Protein 8DZV (pdb70)

B-factor: mean 13.81, std 8.53, range [1.68, 45.45]

Secondary structure (DSSP, 8-state):
--B--SEEEE-TTSEEEEEEB-PPP-TTS----EEEEES-TTS--EEEEBTTTB--TTS-TTEEEEEETTEEEEEEES--GGG-EEEEEEE--SSS-S-EE---EEEEE----EEEEE--EEE-TT--EEEEEEEESS-GGGS-EEEEEE-TT--EEEEEEE-TTS---EE-GGGTTTEEEEEETTTTEEEEEE-S--GGG-EEEEEEEE--TTS---TT-EEEE---EEEEE--/---HHHHHHHH-

Foldseek 3Di:
DKDKDAEDEEAAQAKDKTKIAQAAQDPVRAWFKWKWWAADQQFWTATQAFRFFDGPPPHDPQWGKHDDGRMIMIMRGRDDQVRFTWMKMWAAHHDQGQIDIDFTYGYHHPPLWAKAKDWADEAEAQAKIKMKIAIDDDQLLQWKKFKWWAAVPGDIHGAWIAFSPQDDIGGGPVQPPFWDWGADSVRRMIMIMGGRDDQRVWTWMKMFIFDDRRRGHGNRGTRDIHGTDTHGYHD/DQDPVNVVVVVD

Structure (mmCIF, N/CA/C/O backbone):
data_8DZV
#
_entry.id   8DZV
#
_cell.length_a   45.800
_cell.length_b   74.210
_cell.length_c   75.430
_cell.angle_alpha   90.000
_cell.angle_beta   90.000
_cell.angle_gamma   90.000
#
_symmetry.space_group_name_H-M   'P 2 21 21'
#
loop_
_entity.id
_entity.type
_entity.pdbx_description
1 polymer 'scfv 2B12'
2 polymer 'cTnI peptide'
3 non-polymer 'POTASSIUM ION'
4 non-polymer 'PHOSPHATE ION'
5 water water
#
loop_
_atom_site.group_PDB
_atom_site.id
_atom_site.type_symbol
_atom_site.label_atom_id
_atom_site.label_alt_id
_atom_site.label_comp_id
_atom_site.label_asym_id
_atom_site.label_entity_id
_atom_site.label_seq_id
_atom_site.pdbx_PDB_ins_code
_atom_site.Cartn_x
_atom_site.Cartn_y
_atom_site.Cartn_z
_atom_site.occupancy
_atom_site.B_iso_or_equiv
_atom_site.auth_seq_id
_atom_site.auth_comp_id
_atom_site.auth_asym_id
_atom_site.auth_atom_id
_atom_site.pdbx_PDB_model_num
ATOM 1 N N . ALA A 1 1 ? 319.467 79.025 93.432 1.00 32.70 1 ALA A N 1
ATOM 2 C CA . ALA A 1 1 ? 320.037 79.877 92.396 1.00 24.89 1 ALA A CA 1
ATOM 3 C C . ALA A 1 1 ? 321.459 79.439 92.084 1.00 17.49 1 ALA A C 1
ATOM 4 O O . ALA A 1 1 ? 321.685 78.371 91.493 1.00 18.29 1 ALA A O 1
ATOM 6 N N . LEU A 1 2 ? 322.410 80.292 92.458 1.00 14.77 2 LEU A N 1
ATOM 7 C CA . LEU A 1 2 ? 323.824 79.956 92.421 1.00 9.31 2 LEU A CA 1
ATOM 8 C C . LEU A 1 2 ? 324.236 79.359 93.754 1.00 10.96 2 LEU A C 1
ATOM 9 O O . LEU A 1 2 ? 323.713 79.711 94.821 1.00 12.06 2 LEU A O 1
ATOM 14 N N . THR A 1 3 ? 325.216 78.475 93.682 1.00 8.81 3 THR A N 1
ATOM 15 C CA . THR A 1 3 ? 325.708 77.733 94.833 1.00 8.69 3 THR A CA 1
ATOM 16 C C . THR A 1 3 ? 327.182 78.054 95.027 1.00 9.50 3 THR A C 1
ATOM 17 O O . THR A 1 3 ? 328.001 77.795 94.140 1.00 10.45 3 THR A O 1
ATOM 21 N N . GLN A 1 4 ? 327.519 78.637 96.167 1.00 8.26 4 GLN A N 1
ATOM 22 C CA . GLN A 1 4 ? 328.907 78.842 96.550 1.00 8.15 4 GLN A CA 1
ATOM 23 C C . GLN A 1 4 ? 328.986 78.601 98.048 1.00 8.70 4 GLN A C 1
ATOM 24 O O . GLN A 1 4 ? 327.974 78.694 98.749 1.00 9.70 4 GLN A O 1
ATOM 30 N N . PRO A 1 5 ? 330.158 78.234 98.561 1.00 9.42 5 PRO A N 1
ATOM 31 C CA . PRO A 1 5 ? 330.251 77.884 99.983 1.00 9.79 5 PRO A CA 1
ATOM 32 C C . PRO A 1 5 ? 330.100 79.113 100.861 1.00 9.87 5 PRO A C 1
ATOM 33 O O . PRO A 1 5 ? 330.394 80.238 100.457 1.00 10.11 5 PRO A O 1
ATOM 37 N N A SER A 1 6 ? 329.638 78.881 102.089 0.11 10.49 6 SER A N 1
ATOM 38 N N B SER A 1 6 ? 329.617 78.901 102.084 0.89 10.36 6 SER A N 1
ATOM 39 C CA A SER A 1 6 ? 329.416 79.995 103.003 0.11 12.15 6 SER A CA 1
ATOM 40 C CA B SER A 1 6 ? 329.428 80.056 102.954 0.89 12.06 6 SER A CA 1
ATOM 41 C C A SER A 1 6 ? 330.724 80.611 103.482 0.11 9.99 6 SER A C 1
ATOM 42 C C B SER A 1 6 ? 330.751 80.639 103.438 0.89 9.78 6 SER A C 1
ATOM 43 O O A SER A 1 6 ? 330.772 81.814 103.764 0.11 10.03 6 SER A O 1
ATOM 44 O O B SER A 1 6 ? 330.835 81.845 103.706 0.89 10.07 6 SER A O 1
ATOM 49 N N . SER A 1 7 ? 331.793 79.820 103.573 1.00 9.82 7 SER A N 1
ATOM 50 C CA . SER A 1 7 ? 333.035 80.324 104.142 1.00 12.28 7 SER A CA 1
ATOM 51 C C . SER A 1 7 ? 334.240 79.564 103.610 1.00 10.90 7 SER A C 1
ATOM 52 O O . SER A 1 7 ? 334.147 78.403 103.193 1.00 13.46 7 SER A O 1
ATOM 55 N N . VAL A 1 8 ? 335.389 80.236 103.677 1.00 11.15 8 VAL A N 1
ATOM 56 C CA . VAL A 1 8 ? 336.686 79.643 103.388 1.00 12.51 8 VAL A CA 1
ATOM 57 C C . VAL A 1 8 ? 337.703 80.332 104.279 1.00 11.38 8 VAL A C 1
ATOM 58 O O . VAL A 1 8 ? 337.570 81.517 104.601 1.00 11.78 8 VAL A O 1
ATOM 62 N N A SER A 1 9 ? 338.730 79.585 104.674 0.25 12.96 9 SER A N 1
ATOM 63 N N B SER A 1 9 ? 338.700 79.578 104.719 0.75 12.85 9 SER A N 1
ATOM 64 C CA A SER A 1 9 ? 339.751 80.077 105.586 0.25 14.04 9 SER A CA 1
ATOM 65 C CA B SER A 1 9 ? 339.751 80.141 105.546 0.75 13.93 9 SER A CA 1
ATOM 66 C C A SER A 1 9 ? 341.127 79.720 105.044 0.25 13.82 9 SER A C 1
ATOM 67 C C B SER A 1 9 ? 341.101 79.786 104.947 0.75 13.69 9 SER A C 1
ATOM 68 O O A SER A 1 9 ? 341.307 78.656 104.445 0.25 16.60 9 SER A O 1
ATOM 69 O O B SER A 1 9 ? 341.237 78.804 104.210 0.75 15.86 9 SER A O 1
ATOM 74 N N . ALA A 1 10 ? 342.096 80.611 105.255 1.00 13.67 10 ALA A N 1
ATOM 75 C CA . ALA A 1 10 ? 343.449 80.372 104.774 1.00 14.02 10 ALA A CA 1
ATOM 76 C C . ALA A 1 10 ? 344.442 81.136 105.634 1.00 14.12 10 ALA A C 1
ATOM 77 O O . ALA A 1 10 ? 344.098 82.125 106.281 1.00 16.01 10 ALA A O 1
ATOM 79 N N . ASN A 1 11 ? 345.691 80.649 105.639 1.00 15.61 11 ASN A N 1
ATOM 80 C CA . ASN A 1 11 ? 346.808 81.376 106.224 1.00 14.28 11 ASN A CA 1
ATOM 81 C C . ASN A 1 11 ? 347.410 82.310 105.182 1.00 14.96 11 ASN A C 1
ATOM 82 O O . ASN A 1 11 ? 347.364 82.018 103.987 1.00 13.58 11 ASN A O 1
ATOM 87 N N . PRO A 1 12 ? 347.985 83.435 105.611 1.00 14.38 12 PRO A N 1
ATOM 88 C CA . PRO A 1 12 ? 348.616 84.354 104.654 1.00 13.63 12 PRO A CA 1
ATOM 89 C C . PRO A 1 12 ? 349.611 83.633 103.759 1.00 13.41 12 PRO A C 1
ATOM 90 O O . PRO A 1 12 ? 350.366 82.766 104.204 1.00 15.97 12 PRO A O 1
ATOM 94 N N . GLY A 1 13 ? 349.576 83.976 102.474 1.00 13.56 13 GLY A N 1
ATOM 95 C CA . GLY A 1 13 ? 350.475 83.413 101.500 1.00 15.21 13 GLY A CA 1
ATOM 96 C C . GLY A 1 13 ? 349.970 82.168 100.804 1.00 14.69 13 GLY A C 1
ATOM 97 O O . GLY A 1 13 ? 350.529 81.789 99.768 1.00 16.48 13 GLY A O 1
ATOM 98 N N . GLU A 1 14 ? 348.925 81.534 101.330 1.00 13.83 14 GLU A N 1
ATOM 99 C CA . GLU A 1 14 ? 348.351 80.360 100.687 1.00 15.43 14 GLU A CA 1
ATOM 100 C C . GLU A 1 14 ? 347.529 80.758 99.464 1.00 13.60 14 GLU A C 1
ATOM 101 O O . GLU A 1 14 ? 347.215 81.931 99.237 1.00 14.18 14 GLU A O 1
ATOM 107 N N . THR A 1 15 ? 347.166 79.749 98.679 1.00 14.82 15 THR A N 1
ATOM 108 C CA . TH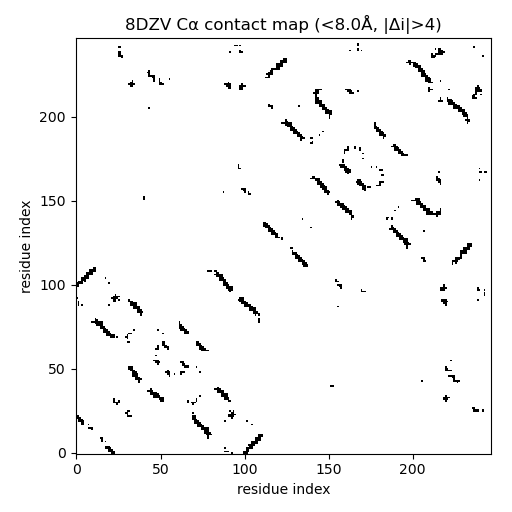R A 1 15 ? 346.279 79.923 97.542 1.00 13.99 15 THR A CA 1
ATOM 109 C C . THR A 1 15 ? 344.869 79.535 97.966 1.00 14.81 15 THR A C 1
ATOM 110 O O . THR A 1 15 ? 344.649 78.432 98.482 1.00 19.19 15 THR A O 1
ATOM 114 N N . VAL A 1 16 ? 343.934 80.456 97.775 1.00 13.14 16 VAL A N 1
ATOM 115 C CA . VAL A 1 16 ? 342.527 80.291 98.135 1.00 12.40 16 VAL A CA 1
ATOM 116 C C . VAL A 1 16 ? 341.743 80.033 96.864 1.00 11.16 16 VAL A C 1
ATOM 117 O O . VAL A 1 16 ? 341.964 80.704 95.852 1.00 11.63 16 VAL A O 1
ATOM 121 N N . LYS A 1 17 ? 340.788 79.107 96.923 1.00 10.94 17 LYS A N 1
ATOM 122 C CA . LYS A 1 17 ? 339.881 78.860 95.810 1.00 11.68 17 LYS A CA 1
ATOM 123 C C . LYS A 1 17 ? 338.449 78.895 96.310 1.00 11.47 17 LYS A C 1
ATOM 124 O O . LYS A 1 17 ? 338.126 78.315 97.353 1.00 12.78 17 LYS A O 1
ATOM 130 N N . ILE A 1 18 ? 337.599 79.586 95.557 1.00 9.74 18 ILE A N 1
ATOM 131 C CA . ILE A 1 18 ? 336.170 79.663 95.829 1.00 9.95 18 ILE A CA 1
ATOM 132 C C . ILE A 1 18 ? 335.463 79.283 94.540 1.00 8.55 18 ILE A C 1
ATOM 133 O O . ILE A 1 18 ? 335.699 79.902 93.498 1.00 10.17 18 ILE A O 1
ATOM 138 N N A THR A 1 19 ? 334.626 78.266 94.600 0.40 10.10 19 THR A N 1
ATOM 139 N N B THR A 1 19 ? 334.578 78.286 94.600 0.60 10.11 19 THR A N 1
ATOM 140 C CA A THR A 1 19 ? 333.881 77.862 93.423 0.40 9.55 19 THR A CA 1
ATOM 141 C CA B THR A 1 19 ? 333.896 77.782 93.406 0.60 9.46 19 THR A CA 1
ATOM 142 C C A THR A 1 19 ? 332.459 78.402 93.491 0.40 9.32 19 THR A C 1
ATOM 143 C C B THR A 1 19 ? 332.392 78.028 93.466 0.60 10.09 19 THR A C 1
ATOM 144 O O A THR A 1 19 ? 331.951 78.788 94.545 0.40 10.58 19 THR A O 1
ATOM 145 O O B THR A 1 19 ? 331.750 77.809 94.503 0.60 11.71 19 THR A O 1
ATOM 152 N N . CYS A 1 20 ? 331.835 78.453 92.329 1.00 9.12 20 CYS A N 1
ATOM 153 C CA . CYS A 1 20 ? 330.425 78.772 92.190 1.00 10.10 20 CYS A CA 1
ATOM 154 C C . CYS A 1 20 ? 329.845 77.945 91.051 1.00 10.47 20 CYS A C 1
ATOM 155 O O . CYS A 1 20 ? 330.510 77.724 90.031 1.00 12.95 20 CYS A O 1
ATOM 158 N N . SER A 1 21 ? 328.615 77.485 91.226 1.00 9.02 21 SER A N 1
ATOM 159 C CA . SER A 1 21 ? 327.910 76.738 90.191 1.00 8.92 21 SER A CA 1
ATOM 160 C C . SER A 1 21 ? 326.467 77.213 90.126 1.00 9.65 21 SER A C 1
ATOM 161 O O . SER A 1 21 ? 326.019 78.034 90.935 1.00 9.66 21 SER A O 1
ATOM 164 N N . GLY A 1 22 ? 325.730 76.677 89.159 1.00 8.39 22 GLY A N 1
ATOM 165 C CA . GLY A 1 22 ? 324.306 76.887 89.075 1.00 8.91 22 GLY A CA 1
ATOM 166 C C . GLY A 1 22 ? 323.863 77.879 88.041 1.00 8.69 22 GLY A C 1
ATOM 167 O O . GLY A 1 22 ? 322.651 78.059 87.870 1.00 9.86 22 GLY A O 1
ATOM 168 N N . GLY A 1 23 ? 324.795 78.509 87.330 1.00 8.13 23 GLY A N 1
ATOM 169 C CA . GLY A 1 23 ? 324.421 79.484 86.326 1.00 9.12 23 GLY A CA 1
ATOM 170 C C . GLY A 1 23 ? 323.741 78.852 85.124 1.00 8.04 23 GLY A C 1
ATOM 171 O O . GLY A 1 23 ? 323.960 77.691 84.773 1.00 9.71 23 GLY A O 1
ATOM 172 N N . GLY A 1 24 ? 322.875 79.638 84.502 1.00 8.88 24 GLY A N 1
ATOM 173 C CA . GLY A 1 24 ? 322.217 79.196 83.298 1.00 10.51 24 GLY A CA 1
ATOM 174 C C . GLY A 1 24 ? 323.136 79.220 82.093 1.00 8.04 24 GLY A C 1
ATOM 175 O O . GLY A 1 24 ? 324.102 79.973 82.021 1.00 7.97 24 GLY A O 1
ATOM 176 N N A ARG A 1 25 ? 322.817 78.363 81.128 0.40 8.64 25 ARG A N 1
ATOM 177 N N B ARG A 1 25 ? 322.823 78.370 81.126 0.60 8.63 25 ARG A N 1
ATOM 178 C CA A ARG A 1 25 ? 323.559 78.314 79.876 0.40 8.23 25 ARG A CA 1
ATOM 179 C CA B ARG A 1 25 ? 323.600 78.319 79.899 0.60 8.21 25 ARG A CA 1
ATOM 180 C C A ARG A 1 25 ? 323.280 79.583 79.075 0.40 7.76 25 ARG A C 1
ATOM 181 C C B ARG A 1 25 ? 323.290 79.547 79.048 0.60 7.77 25 ARG A C 1
ATOM 182 O O A ARG A 1 25 ? 322.125 79.992 78.928 0.40 9.90 25 ARG A O 1
ATOM 183 O O B ARG A 1 25 ? 322.123 79.877 78.817 0.60 9.92 25 ARG A O 1
ATOM 198 N N . TYR A 1 26 ? 324.339 80.215 78.571 1.00 6.66 26 TYR A N 1
ATOM 199 C CA . TYR A 1 26 ? 324.194 81.431 77.778 1.00 6.84 26 TYR A CA 1
ATOM 200 C C . TYR A 1 26 ? 323.889 81.080 76.314 1.00 6.91 26 TYR A C 1
ATOM 201 O O . TYR A 1 26 ? 323.898 79.911 75.909 1.00 7.84 26 TYR A O 1
ATOM 210 N N . TYR A 1 27 ? 323.633 82.113 75.510 1.00 7.94 27 TYR A N 1
ATOM 211 C CA . TYR A 1 27 ? 323.220 81.909 74.123 1.00 7.58 27 TYR A CA 1
ATOM 212 C C . TYR A 1 27 ? 324.288 81.184 73.308 1.00 8.09 27 TYR A C 1
ATOM 213 O O . TYR A 1 27 ? 323.958 80.418 72.395 1.00 9.44 27 TYR A O 1
ATOM 222 N N . ASP A 1 28 ? 325.561 81.417 73.617 1.00 7.86 28 ASP A N 1
ATOM 223 C CA . ASP A 1 28 ? 326.670 80.746 72.956 1.00 7.95 28 ASP A CA 1
ATOM 224 C C . ASP A 1 28 ? 326.952 79.360 73.524 1.00 8.60 28 ASP A C 1
ATOM 225 O O . ASP A 1 28 ? 327.973 78.761 73.162 1.00 10.01 28 ASP A O 1
ATOM 230 N N . GLY A 1 29 ? 326.078 78.845 74.389 1.00 8.13 29 GLY A N 1
ATOM 231 C CA . GLY A 1 29 ? 326.245 77.518 74.943 1.00 9.05 29 GLY A CA 1
ATOM 232 C C . GLY A 1 29 ? 327.204 77.416 76.106 1.00 10.11 29 GLY A C 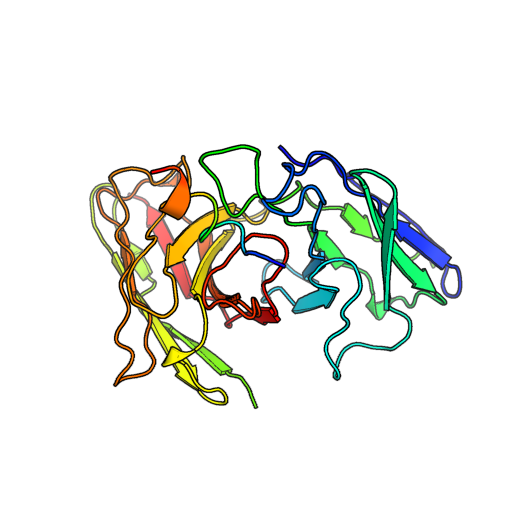1
ATOM 233 O O . GLY A 1 29 ? 327.411 76.306 76.625 1.00 11.58 29 GLY A O 1
ATOM 234 N N . SER A 1 30 ? 327.811 78.508 76.518 1.00 8.33 30 SER A N 1
ATOM 235 C CA . SER A 1 30 ? 328.758 78.479 77.616 1.00 8.37 30 SER A CA 1
ATOM 236 C C . SER A 1 30 ? 328.135 79.045 78.890 1.00 7.17 30 SER A C 1
ATOM 237 O O . SER A 1 30 ? 326.936 79.324 78.961 1.00 8.84 30 SER A O 1
ATOM 240 N N . TYR A 1 31 ? 328.964 79.211 79.911 1.00 6.81 31 TYR A N 1
ATOM 241 C CA . TYR A 1 31 ? 328.556 79.685 81.225 1.00 6.08 31 TYR A CA 1
ATOM 242 C C . TYR A 1 31 ? 329.497 80.808 81.597 1.00 6.30 31 TYR A C 1
ATOM 243 O O . TYR A 1 31 ? 330.682 80.758 81.250 1.00 7.65 31 TYR A O 1
ATOM 252 N N . TYR A 1 32 ? 328.969 81.827 82.280 1.00 5.86 32 TYR A N 1
ATOM 253 C CA . TYR A 1 32 ? 329.740 83.025 82.589 1.00 5.93 32 TYR A CA 1
ATOM 254 C C . TYR A 1 32 ? 329.436 83.488 83.996 1.00 5.40 32 TYR A C 1
ATOM 255 O O . TYR A 1 32 ? 328.271 83.586 84.386 1.00 5.79 32 TYR A O 1
ATOM 264 N N . TYR A 1 33 ? 330.492 83.853 84.715 1.00 5.32 33 TYR A N 1
ATOM 265 C CA . TYR A 1 33 ? 330.386 84.258 86.110 1.00 5.55 33 TYR A CA 1
ATOM 266 C C . TYR A 1 33 ? 331.230 85.495 86.375 1.00 5.50 33 TYR A C 1
ATOM 267 O O . TYR A 1 33 ? 332.281 85.710 85.751 1.00 6.75 33 TYR A O 1
ATOM 276 N N . GLY A 1 34 ? 330.756 86.299 87.324 1.00 5.19 34 GLY A N 1
ATOM 277 C CA . GLY A 1 34 ? 331.511 87.408 87.874 1.00 5.81 34 GLY A CA 1
ATOM 278 C C . GLY A 1 34 ? 331.704 87.238 89.367 1.00 4.96 34 GLY A C 1
ATOM 279 O O . GLY A 1 34 ? 330.963 86.486 90.014 1.00 5.75 34 GLY A O 1
ATOM 280 N N . TRP A 1 35 ? 332.709 87.923 89.904 1.00 5.31 35 TRP A N 1
ATOM 281 C CA . TRP A 1 35 ? 333.095 87.820 91.308 1.00 5.22 35 TRP A CA 1
ATOM 282 C C . TRP A 1 35 ? 333.208 89.211 91.905 1.00 5.25 35 TRP A C 1
ATOM 283 O O . TRP A 1 35 ? 333.994 90.043 91.423 1.00 6.06 35 TRP A O 1
ATOM 294 N N . TYR A 1 36 ? 332.455 89.442 92.975 1.00 5.25 36 TYR A N 1
ATOM 295 C CA . TYR A 1 36 ? 332.261 90.777 93.530 1.00 6.16 36 TYR A CA 1
ATOM 296 C C . TYR A 1 36 ? 332.635 90.755 95.007 1.00 5.63 36 TYR A C 1
ATOM 297 O O . TYR A 1 36 ? 332.021 90.025 95.800 1.00 6.27 36 TYR A O 1
ATOM 306 N N . GLN A 1 37 ? 333.645 91.542 95.370 1.00 5.53 37 GLN A N 1
ATOM 307 C CA . GLN A 1 37 ? 334.231 91.553 96.706 1.00 5.67 37 GLN A CA 1
ATOM 308 C C . GLN A 1 37 ? 333.606 92.661 97.537 1.00 5.78 37 GLN A C 1
ATOM 309 O O . GLN A 1 37 ? 333.559 93.814 97.095 1.00 7.03 37 GLN A O 1
ATOM 315 N N . GLN A 1 38 ? 333.164 92.339 98.746 1.00 6.27 38 GLN A N 1
ATOM 316 C CA . GLN A 1 38 ? 332.644 93.362 99.642 1.00 7.59 38 GLN A CA 1
ATOM 317 C C . GLN A 1 38 ? 333.326 93.216 100.985 1.00 7.53 38 GLN A C 1
ATOM 318 O O . GLN A 1 38 ? 333.171 92.193 101.661 1.00 8.36 38 GLN A O 1
ATOM 324 N N . LYS A 1 39 ? 334.076 94.236 101.371 1.00 9.14 39 LYS A N 1
ATOM 325 C CA . LYS A 1 39 ? 334.875 94.139 102.580 1.00 10.50 39 LYS A CA 1
ATOM 326 C C . LYS A 1 39 ? 334.101 94.468 103.839 1.00 14.35 39 LYS A C 1
ATOM 327 O O . LYS A 1 39 ? 334.503 94.034 104.928 1.00 19.00 39 LYS A O 1
ATOM 333 N N . SER A 1 40 ? 333.019 95.222 103.726 1.00 16.28 40 SER A N 1
ATOM 334 C CA . SER A 1 40 ? 332.223 95.581 104.888 1.00 15.92 40 SER A CA 1
ATOM 335 C C . SER A 1 40 ? 330.834 95.955 104.407 1.00 21.79 40 SER A C 1
ATOM 336 O O . SER A 1 40 ? 330.677 96.397 103.261 1.00 18.81 40 SER A O 1
ATOM 339 N N . PRO A 1 41 ? 329.809 95.794 105.247 1.00 22.15 41 PRO A N 1
ATOM 340 C CA . PRO A 1 41 ? 328.455 96.178 104.817 1.00 22.91 41 PRO A CA 1
ATOM 341 C C . PRO A 1 41 ? 328.342 97.655 104.516 1.00 21.16 41 PRO A C 1
ATOM 342 O O . PRO A 1 41 ? 327.476 98.068 103.739 1.00 28.91 41 PRO A O 1
ATOM 346 N N . GLY A 1 42 ? 329.199 98.470 105.116 1.00 20.80 42 GLY A N 1
ATOM 347 C CA . GLY A 1 42 ? 329.250 99.893 104.841 1.00 29.15 42 GLY A CA 1
ATOM 348 C C . GLY A 1 42 ? 330.039 100.339 103.624 1.00 30.63 42 GLY A C 1
ATOM 349 O O . GLY A 1 42 ? 330.480 101.500 103.559 1.00 36.82 42 GLY A O 1
ATOM 350 N N . SER A 1 43 ? 330.201 99.451 102.640 1.00 29.29 43 SER A N 1
ATOM 351 C CA . SER A 1 43 ? 331.035 99.806 101.499 1.00 25.28 43 SER A CA 1
ATOM 352 C C . SER A 1 43 ? 330.582 99.067 100.250 1.00 16.05 43 SER A C 1
ATOM 353 O O . SER A 1 43 ? 330.112 97.925 100.312 1.00 19.36 43 SER A O 1
ATOM 356 N N . ALA A 1 44 ? 330.780 99.725 99.111 1.00 14.44 44 ALA A N 1
ATOM 357 C CA . ALA A 1 44 ? 330.354 99.208 97.819 1.00 14.96 44 ALA A CA 1
ATOM 358 C C . ALA A 1 44 ? 331.147 97.962 97.433 1.00 10.34 44 ALA A C 1
ATOM 359 O O . ALA A 1 44 ? 332.335 97.843 97.746 1.00 10.54 44 ALA A O 1
ATOM 361 N N . PRO A 1 45 ? 330.518 97.026 96.731 1.00 10.41 45 PRO A N 1
ATOM 362 C CA . PRO A 1 45 ? 331.273 95.911 96.161 1.00 7.63 45 PRO A CA 1
ATOM 363 C C . PRO A 1 45 ? 332.290 96.422 95.154 1.00 8.03 45 PRO A C 1
ATOM 364 O O . PRO A 1 45 ? 332.178 97.532 94.620 1.00 8.94 45 PRO A O 1
ATOM 368 N N . VAL A 1 46 ? 333.288 95.585 94.904 1.00 7.73 46 VAL A N 1
ATOM 369 C CA . VAL A 1 46 ? 334.336 95.812 93.911 1.00 8.30 46 VAL A CA 1
ATOM 370 C C . VAL A 1 46 ? 334.398 94.571 93.033 1.00 6.90 46 VAL A C 1
ATOM 371 O O . VAL A 1 46 ? 334.516 93.454 93.550 1.00 7.86 46 VAL A O 1
ATOM 375 N N . THR A 1 47 ? 334.342 94.746 91.714 1.00 6.51 47 THR A N 1
ATOM 376 C CA . THR A 1 47 ? 334.513 93.591 90.834 1.00 5.72 47 THR A CA 1
ATOM 377 C C . THR A 1 47 ? 335.977 93.180 90.809 1.00 5.89 47 THR A C 1
ATOM 378 O O . THR A 1 47 ? 336.851 93.990 90.469 1.00 7.71 47 THR A O 1
ATOM 382 N N . VAL A 1 48 ? 336.254 91.928 91.157 1.00 6.31 48 VAL A N 1
ATOM 383 C CA . VAL A 1 48 ? 337.620 91.422 91.041 1.00 6.38 48 VAL A CA 1
ATOM 384 C C . VAL A 1 48 ?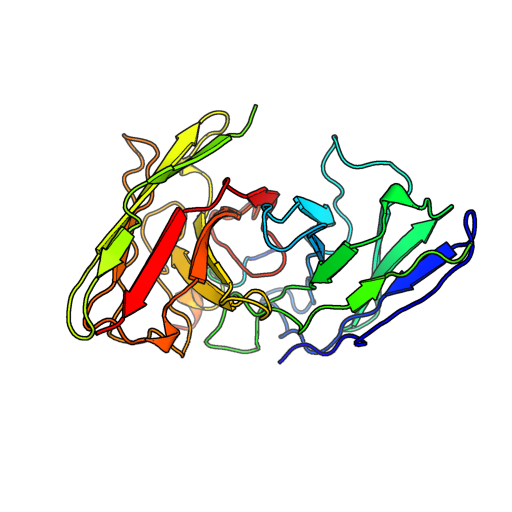 337.835 90.635 89.753 1.00 6.65 48 VAL A C 1
ATOM 385 O O . VAL A 1 48 ? 338.938 90.649 89.202 1.00 8.10 48 VAL A O 1
ATOM 389 N N . ILE A 1 49 ? 336.795 89.945 89.277 1.00 6.19 49 ILE A N 1
ATOM 390 C CA . ILE A 1 49 ? 336.826 89.183 88.024 1.00 6.77 49 ILE A CA 1
ATOM 391 C C . ILE A 1 49 ? 335.447 89.295 87.391 1.00 6.62 49 ILE A C 1
ATOM 392 O O . ILE A 1 49 ? 334.436 89.228 88.094 1.00 6.65 49 ILE A O 1
ATOM 397 N N . TYR A 1 50 ? 335.389 89.420 86.065 1.00 6.47 50 TYR A N 1
ATOM 398 C CA . TYR A 1 50 ? 334.115 89.357 85.359 1.00 6.70 50 TYR A CA 1
ATOM 399 C C . TYR A 1 50 ? 334.284 88.532 84.091 1.00 5.90 50 TYR A C 1
ATOM 400 O O . TYR A 1 50 ? 335.396 88.323 83.601 1.00 6.68 50 TYR A O 1
ATOM 409 N N . GLU A 1 51 ? 333.157 88.036 83.575 1.00 6.27 51 GLU A N 1
ATOM 410 C CA . GLU A 1 51 ? 333.157 87.189 82.377 1.00 6.06 51 GLU A CA 1
ATOM 411 C C . GLU A 1 51 ? 334.187 86.062 82.512 1.00 7.27 51 GLU A C 1
ATOM 412 O O . GLU A 1 51 ? 335.029 85.833 81.640 1.00 7.45 51 GLU A O 1
ATOM 418 N N . ASN A 1 52 ? 334.126 85.381 83.666 1.00 6.56 52 ASN A N 1
ATOM 419 C CA . ASN A 1 52 ? 334.951 84.223 84.023 1.00 6.77 52 ASN A CA 1
ATOM 420 C C . ASN A 1 52 ? 336.401 84.549 84.362 1.00 7.46 52 ASN A C 1
ATOM 421 O O . ASN A 1 52 ? 336.939 84.036 85.354 1.00 7.88 52 ASN A O 1
ATOM 426 N N . THR A 1 53 ? 337.080 85.320 83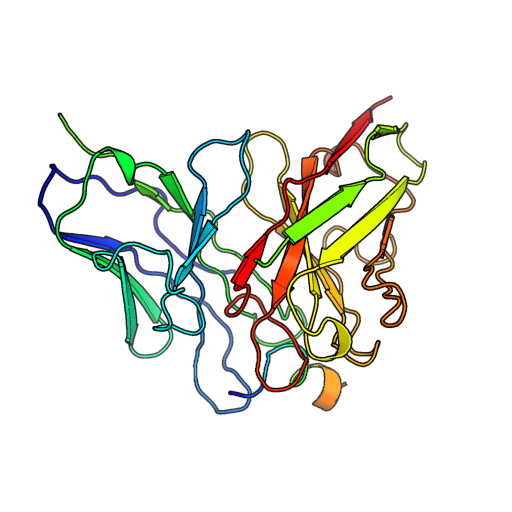.508 1.00 7.58 53 THR A N 1
ATOM 427 C CA . THR A 1 53 ? 338.532 85.437 83.583 1.00 8.57 53 THR A CA 1
ATOM 428 C C . THR A 1 53 ? 339.055 86.863 83.524 1.00 9.32 53 THR A C 1
ATOM 429 O O . THR A 1 53 ? 340.262 87.056 83.689 1.00 10.53 53 THR A O 1
ATOM 433 N N . LYS A 1 54 ? 338.215 87.853 83.249 1.00 8.30 54 LYS A N 1
ATOM 434 C CA . LYS A 1 54 ? 338.710 89.200 82.996 1.00 9.15 54 LYS A CA 1
ATOM 435 C C . LYS A 1 54 ? 338.933 89.923 84.311 1.00 8.23 54 LYS A C 1
ATOM 436 O O . LYS A 1 54 ? 338.039 89.979 85.158 1.00 8.79 54 LYS A O 1
ATOM 442 N N . ARG A 1 55 ? 340.124 90.483 84.477 1.00 10.84 55 ARG A N 1
ATOM 443 C CA . ARG A 1 55 ? 340.481 91.171 85.704 1.00 10.70 55 ARG A CA 1
ATOM 444 C C . ARG A 1 55 ? 340.604 92.655 85.420 1.00 10.63 55 ARG A C 1
ATOM 445 O O . ARG A 1 55 ? 341.433 93.045 84.583 1.00 13.69 55 ARG A O 1
ATOM 453 N N . PRO A 1 56 ? 339.811 93.507 86.071 1.00 10.86 56 PRO A N 1
ATOM 454 C CA . PRO A 1 56 ? 339.981 94.956 85.890 1.00 12.82 56 PRO A CA 1
ATOM 455 C C . PRO A 1 56 ? 341.411 95.381 86.204 1.00 13.87 56 PRO A C 1
ATOM 456 O O . PRO A 1 56 ? 342.076 94.805 87.066 1.00 13.56 56 PRO A O 1
ATOM 460 N N . SER A 1 57 ? 341.888 96.400 85.476 1.00 17.79 57 SER A N 1
ATOM 461 C CA . SER A 1 57 ? 343.310 96.741 85.511 1.00 21.05 57 SER A CA 1
ATOM 462 C C . SER A 1 57 ? 343.785 97.135 86.908 1.00 20.03 57 SER A C 1
ATOM 463 O O . SER A 1 57 ? 344.947 96.894 87.257 1.00 23.80 57 SER A O 1
ATOM 466 N N . ASN A 1 58 ? 342.910 97.730 87.718 1.00 17.00 58 ASN A N 1
ATOM 467 C CA . ASN A 1 58 ? 343.270 98.192 89.053 1.00 19.88 58 ASN A CA 1
ATOM 468 C C . ASN A 1 58 ? 343.248 97.089 90.105 1.00 16.18 58 ASN A C 1
ATOM 469 O O . ASN A 1 58 ? 343.610 97.351 91.256 1.00 19.44 58 ASN A O 1
ATOM 474 N N . ILE A 1 59 ? 342.827 95.879 89.756 1.00 12.44 59 ILE A N 1
ATOM 475 C CA . ILE A 1 59 ? 342.686 94.794 90.720 1.00 11.63 59 ILE A CA 1
ATOM 476 C C . ILE A 1 59 ? 344.024 94.071 90.832 1.00 12.19 59 ILE A C 1
ATOM 477 O O . ILE A 1 59 ? 344.691 93.857 89.808 1.00 13.45 59 ILE A O 1
ATOM 482 N N . PRO A 1 60 ? 344.457 93.694 92.039 1.00 11.14 60 PRO A N 1
ATOM 483 C CA . PRO A 1 60 ? 345.757 93.030 92.195 1.00 13.99 60 PRO A CA 1
ATOM 484 C C . PRO A 1 60 ? 345.879 91.759 91.371 1.00 12.26 60 PRO A C 1
ATOM 485 O O . PRO A 1 60 ? 344.914 91.006 91.187 1.00 13.39 60 PRO A O 1
ATOM 489 N N A SER A 1 61 ? 347.097 91.517 90.877 0.14 14.91 61 SER A N 1
ATOM 490 N N B SER A 1 61 ? 347.108 91.522 90.899 0.45 14.90 61 SER A N 1
ATOM 491 N N C SER A 1 61 ? 347.099 91.514 90.883 0.41 14.91 61 SER A N 1
ATOM 492 C CA A SER A 1 61 ? 347.350 90.376 90.004 0.14 16.57 61 SER A CA 1
ATOM 493 C CA B SER A 1 61 ? 347.408 90.394 90.026 0.45 16.62 61 SER A CA 1
ATOM 494 C CA C SER A 1 61 ? 347.345 90.377 90.002 0.41 16.62 61 SER A CA 1
ATOM 495 C C A SER A 1 61 ? 347.089 89.041 90.688 0.14 16.83 61 SER A C 1
ATOM 496 C C B SER A 1 61 ? 347.143 89.049 90.689 0.45 16.89 61 SER A C 1
ATOM 497 C C C SER A 1 61 ? 347.105 89.037 90.687 0.41 16.91 61 SER A C 1
ATOM 498 O O A SER A 1 61 ? 346.881 88.036 89.998 0.14 17.66 61 SER A O 1
ATOM 499 O O B SER A 1 61 ? 346.975 88.046 89.986 0.45 17.75 61 SER A O 1
ATOM 500 O O C SER A 1 61 ? 346.927 88.026 89.999 0.41 17.74 61 SER A O 1
ATOM 507 N N . ARG A 1 62 ? 347.090 89.002 92.023 1.00 14.09 62 ARG A N 1
ATOM 508 C CA . ARG A 1 62 ? 346.878 87.742 92.728 1.00 13.68 62 ARG A CA 1
ATOM 509 C C . ARG A 1 62 ? 345.467 87.182 92.557 1.00 12.96 62 ARG A C 1
ATOM 510 O O . ARG A 1 62 ? 345.243 86.015 92.892 1.00 12.23 62 ARG A O 1
ATOM 518 N N . PHE A 1 63 ? 344.515 87.968 92.042 1.00 11.08 63 PHE A N 1
ATOM 519 C CA . PHE A 1 63 ? 343.175 87.477 91.742 1.00 10.75 63 PHE A CA 1
ATOM 520 C C . PHE A 1 63 ? 343.134 86.947 90.316 1.00 9.64 63 PHE A C 1
ATOM 521 O O . PHE A 1 63 ? 343.579 87.626 89.388 1.00 12.55 63 PHE A O 1
ATOM 529 N N . SER A 1 64 ? 342.580 85.749 90.140 1.00 9.87 64 SER A N 1
ATOM 530 C CA . SER A 1 64 ? 342.358 85.205 88.806 1.00 10.68 64 SER A CA 1
ATOM 531 C C . SER A 1 64 ? 341.096 84.353 88.814 1.00 10.02 64 SER A C 1
ATOM 532 O O . SER A 1 64 ? 340.633 83.897 89.860 1.00 11.18 64 SER A O 1
ATOM 535 N N . GLY A 1 65 ? 340.515 84.173 87.634 1.00 10.04 65 GLY A N 1
ATOM 536 C CA . GLY A 1 65 ? 339.302 83.394 87.500 1.00 9.93 65 GLY A CA 1
ATOM 537 C C . GLY A 1 65 ? 339.449 82.337 86.427 1.00 10.78 65 GLY A C 1
ATOM 538 O O . GLY A 1 65 ? 340.194 82.503 85.463 1.00 12.31 65 GLY A O 1
ATOM 539 N N . SER A 1 66 ? 338.709 81.241 86.606 1.00 10.13 66 SER A N 1
ATOM 540 C CA . SER A 1 66 ? 338.670 80.164 85.630 1.00 12.32 66 SER A CA 1
ATOM 541 C C . SER A 1 66 ? 337.265 79.582 85.605 1.00 10.69 66 SER A C 1
ATOM 542 O O . SER A 1 66 ? 336.462 79.812 86.510 1.00 10.88 66 SER A O 1
ATOM 545 N N . LYS A 1 67 ? 336.977 78.823 84.543 1.00 11.78 67 LYS A N 1
ATOM 546 C CA . LYS A 1 67 ? 335.706 78.122 84.371 1.00 11.55 67 LYS A CA 1
ATOM 547 C C . LYS A 1 67 ? 335.970 76.674 83.980 1.00 13.49 67 LYS A C 1
ATOM 548 O O . LYS A 1 67 ? 336.906 76.394 83.227 1.00 16.04 67 LYS A O 1
ATOM 554 N N . SER A 1 68 ? 335.156 75.756 84.509 1.00 12.76 68 SER A N 1
ATOM 555 C CA . SER A 1 68 ? 335.219 74.338 84.166 1.00 17.22 68 SER A CA 1
ATOM 556 C C . SER A 1 68 ? 333.789 73.828 84.071 1.00 11.79 68 SER A C 1
ATOM 557 O O . SER A 1 68 ? 333.063 73.829 85.071 1.00 13.06 68 SER A O 1
ATOM 560 N N . GLY A 1 69 ? 333.378 73.417 82.881 1.00 13.48 69 GLY A N 1
ATOM 561 C CA . GLY A 1 69 ? 331.991 73.015 82.706 1.00 12.69 69 GLY A CA 1
ATOM 562 C C . GLY A 1 69 ? 331.071 74.190 82.983 1.00 11.71 69 GLY A C 1
ATOM 563 O O . GLY A 1 69 ? 331.184 75.265 82.373 1.00 14.24 69 GLY A O 1
ATOM 564 N N . SER A 1 70 ? 330.139 74.012 83.919 1.00 11.32 70 SER A N 1
ATOM 565 C CA . SER A 1 70 ? 329.228 75.065 84.339 1.00 10.32 70 SER A CA 1
ATOM 566 C C . SER A 1 70 ? 329.640 75.704 85.654 1.00 11.37 70 SER A C 1
ATOM 567 O O . SER A 1 70 ? 328.840 76.431 86.261 1.00 12.93 70 SER A O 1
ATOM 570 N N . THR A 1 71 ? 330.859 75.466 86.111 1.00 10.41 71 THR A N 1
ATOM 571 C CA . THR A 1 71 ? 331.324 76.025 87.371 1.00 9.74 71 THR A CA 1
ATOM 572 C C . THR A 1 71 ? 332.403 77.057 87.092 1.00 11.58 71 THR A C 1
ATOM 573 O O . THR A 1 71 ? 333.026 77.062 86.025 1.00 12.27 71 THR A O 1
ATOM 577 N N . ALA A 1 72 ? 332.597 77.950 88.057 1.00 8.56 72 ALA A N 1
ATOM 578 C CA . ALA A 1 72 ? 333.635 78.961 87.991 1.00 9.56 72 ALA A CA 1
ATOM 579 C C . ALA A 1 72 ? 334.387 78.982 89.308 1.00 9.34 72 ALA A C 1
ATOM 580 O O . ALA A 1 72 ? 333.806 78.761 90.377 1.00 10.81 72 ALA A O 1
ATOM 582 N N . THR A 1 73 ? 335.680 79.284 89.232 1.00 9.16 73 THR A N 1
ATOM 583 C CA . THR A 1 73 ? 336.510 79.352 90.423 1.00 9.24 73 THR A CA 1
ATOM 584 C C . THR A 1 73 ? 337.265 80.671 90.462 1.00 10.17 73 THR A C 1
ATOM 585 O O . THR A 1 73 ? 337.922 81.052 89.486 1.00 9.24 73 THR A O 1
ATOM 589 N N . LEU A 1 74 ? 337.165 81.361 91.592 1.00 8.44 74 LEU A N 1
ATOM 590 C CA . LEU A 1 74 ? 338.026 82.494 91.894 1.00 8.31 74 LEU A CA 1
ATOM 591 C C . LEU A 1 74 ? 339.220 81.976 92.677 1.00 9.27 74 LEU A C 1
ATOM 592 O O . LEU A 1 74 ? 339.052 81.283 93.684 1.00 9.78 74 LEU A O 1
ATOM 597 N N . THR A 1 75 ? 340.421 82.298 92.213 1.00 8.93 75 THR A N 1
ATOM 598 C CA . THR A 1 75 ? 341.648 81.896 92.889 1.00 10.55 75 THR A CA 1
ATOM 599 C C . THR A 1 75 ? 342.374 83.144 93.366 1.00 10.82 75 THR A C 1
ATOM 600 O O . THR A 1 75 ? 342.560 84.090 92.595 1.00 11.65 75 THR A O 1
ATOM 604 N N . ILE A 1 76 ? 342.765 83.158 94.637 1.00 10.19 76 ILE A N 1
ATOM 605 C CA . ILE A 1 76 ? 343.639 84.192 95.174 1.00 10.87 76 ILE A CA 1
ATOM 606 C C . ILE A 1 76 ? 344.960 83.518 95.496 1.00 11.61 76 ILE A C 1
ATOM 607 O O . ILE A 1 76 ? 345.045 82.718 96.436 1.00 12.68 76 ILE A O 1
ATOM 612 N N . THR A 1 77 ? 345.986 83.826 94.716 1.00 10.62 77 THR A N 1
ATOM 613 C CA . THR A 1 77 ? 347.310 83.225 94.870 1.00 13.00 77 THR A CA 1
ATOM 614 C C . THR A 1 77 ? 348.174 84.135 95.737 1.00 14.31 77 THR A C 1
ATOM 615 O O . THR A 1 77 ? 348.542 85.233 95.312 1.00 22.24 77 THR A O 1
ATOM 619 N N . GLY A 1 78 ? 348.539 83.663 96.926 1.00 13.55 78 GLY A N 1
ATOM 620 C CA . GLY A 1 78 ? 349.293 84.488 97.853 1.00 14.60 78 GLY A CA 1
ATOM 621 C C . GLY A 1 78 ? 348.369 85.406 98.626 1.00 13.34 78 GLY A C 1
ATOM 622 O O . GLY A 1 78 ? 348.532 86.630 98.619 1.00 13.70 78 GLY A O 1
ATOM 623 N N . VAL A 1 79 ? 347.387 84.816 99.308 1.00 11.81 79 VAL A N 1
ATOM 624 C CA . VAL A 1 79 ? 346.354 85.612 99.947 1.00 11.22 79 VAL A CA 1
ATOM 625 C C . VAL A 1 79 ? 346.945 86.499 101.041 1.00 9.78 79 VAL A C 1
ATOM 626 O O . VAL A 1 79 ? 347.937 86.153 101.695 1.00 11.96 79 VAL A O 1
ATOM 630 N N . ARG A 1 80 ? 346.335 87.669 101.219 1.00 9.76 80 ARG A N 1
ATOM 631 C CA . ARG A 1 80 ? 346.747 88.640 102.215 1.00 10.21 80 ARG A CA 1
ATOM 632 C C . ARG A 1 80 ? 345.580 88.928 103.146 1.00 10.16 80 ARG A C 1
ATOM 633 O O . ARG A 1 80 ? 344.415 88.767 102.778 1.00 10.62 80 ARG A O 1
ATOM 641 N N . ALA A 1 81 ? 345.898 89.386 104.359 1.00 11.39 81 ALA A N 1
ATOM 642 C CA . ALA A 1 81 ? 344.838 89.721 105.306 1.00 11.70 81 ALA A CA 1
ATOM 643 C C . ALA A 1 81 ? 343.871 90.748 104.735 1.00 11.13 81 ALA A C 1
ATOM 644 O O . ALA A 1 81 ? 342.670 90.695 105.028 1.00 11.64 81 ALA A O 1
ATOM 646 N N . GLU A 1 82 ? 344.361 91.668 103.907 1.00 10.39 82 GLU A N 1
ATOM 647 C CA . GLU A 1 82 ? 343.490 92.677 103.325 1.00 11.18 82 GLU A CA 1
ATOM 648 C C . GLU A 1 82 ? 342.458 92.081 102.379 1.00 10.25 82 GLU A C 1
ATOM 649 O O . GLU A 1 82 ? 341.513 92.788 102.006 1.00 10.86 82 GLU A O 1
ATOM 655 N N . ASP A 1 83 ? 342.613 90.817 101.977 1.00 8.78 83 ASP A N 1
ATOM 656 C CA . ASP A 1 83 ? 341.649 90.173 101.097 1.00 9.23 83 ASP A CA 1
ATOM 657 C C . ASP A 1 83 ? 340.438 89.630 101.843 1.00 8.60 83 ASP A C 1
ATO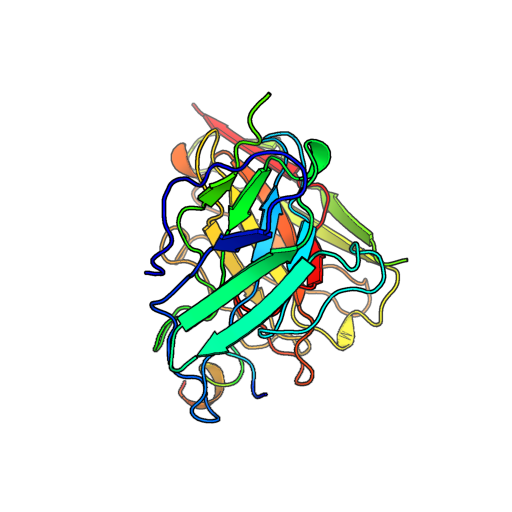M 658 O O . ASP A 1 83 ? 339.498 89.148 101.202 1.00 9.13 83 ASP A O 1
ATOM 663 N N . GLU A 1 84 ? 340.431 89.677 103.173 1.00 8.78 84 GLU A N 1
ATOM 664 C CA . GLU A 1 84 ? 339.246 89.254 103.908 1.00 9.67 84 GLU A CA 1
ATOM 665 C C . GLU A 1 84 ? 338.042 90.069 103.461 1.00 9.24 84 GLU A C 1
ATOM 666 O O . GLU A 1 84 ? 338.094 91.302 103.404 1.00 10.48 84 GLU A O 1
ATOM 672 N N . ALA A 1 85 ? 336.955 89.377 103.140 1.00 8.28 85 ALA A N 1
ATOM 673 C CA . ALA A 1 85 ? 335.790 89.997 102.521 1.00 7.25 85 ALA A CA 1
ATOM 674 C C . ALA A 1 85 ? 334.784 88.889 102.291 1.00 6.91 85 ALA A C 1
ATOM 675 O O . ALA A 1 85 ? 335.101 87.699 102.419 1.00 8.15 85 ALA A O 1
ATOM 677 N N . VAL A 1 86 ? 333.579 89.295 101.898 1.00 6.85 86 VAL A N 1
ATOM 678 C CA . VAL A 1 86 ? 332.612 88.383 101.306 1.00 6.72 86 VAL A CA 1
ATOM 679 C C . VAL A 1 86 ? 332.748 88.491 99.797 1.00 6.39 86 VAL A C 1
ATOM 680 O O . VAL A 1 86 ? 332.772 89.599 99.243 1.00 7.60 86 VAL A O 1
ATOM 684 N N . TYR A 1 87 ? 332.857 87.350 99.133 1.00 5.96 87 TYR A N 1
ATOM 685 C CA . TYR A 1 87 ? 332.951 87.284 97.681 1.00 5.66 87 TYR A CA 1
ATOM 686 C C . TYR A 1 87 ? 331.652 86.707 97.157 1.00 5.58 87 TYR A C 1
ATOM 687 O O . TYR A 1 87 ? 331.314 85.557 97.456 1.00 6.80 87 TYR A O 1
ATOM 696 N N . TYR A 1 88 ? 330.908 87.501 96.400 1.00 5.49 88 TYR A N 1
ATOM 697 C CA . TYR A 1 88 ? 329.664 87.049 95.789 1.00 5.82 88 TYR A CA 1
ATOM 698 C C . TYR A 1 88 ? 329.916 86.670 94.341 1.00 5.41 88 TYR A C 1
ATOM 699 O O . TYR A 1 88 ? 330.515 87.445 93.585 1.00 6.62 88 TYR A O 1
ATOM 708 N N . CYS A 1 89 ? 329.435 85.518 93.930 1.00 5.09 89 CYS A N 1
ATOM 709 C CA A CYS A 1 89 ? 329.420 85.202 92.509 0.83 5.68 89 CYS A CA 1
ATOM 710 C CA B CYS A 1 89 ? 329.441 85.258 92.509 0.17 5.79 89 CYS A CA 1
ATOM 711 C C . CYS A 1 89 ? 328.114 85.680 91.885 1.00 5.05 89 CYS A C 1
ATOM 712 O O . CYS A 1 89 ? 327.079 85.765 92.554 1.00 6.03 89 CYS A O 1
ATOM 717 N N . GLY A 1 90 ? 328.174 86.006 90.597 1.00 5.34 90 GLY A N 1
ATOM 718 C CA . GLY A 1 90 ? 326.995 86.402 89.847 1.00 5.00 90 GLY A CA 1
ATOM 719 C C . GLY A 1 90 ? 326.991 85.749 88.477 1.00 4.92 90 GLY A C 1
ATOM 720 O O . GLY A 1 90 ? 328.042 85.454 87.895 1.00 5.69 90 GLY A O 1
ATOM 721 N N . SER A 1 91 ? 325.784 85.534 87.964 1.00 4.79 91 SER A N 1
ATOM 722 C CA . SER A 1 91 ? 325.606 84.934 86.647 1.00 4.97 91 SER A CA 1
ATOM 723 C C . SER A 1 91 ? 324.186 85.256 86.198 1.00 5.03 91 SER A C 1
ATOM 724 O O . SER A 1 91 ? 323.573 86.207 86.693 1.00 5.36 91 SER A O 1
ATOM 727 N N . ALA A 1 92 ? 323.659 84.452 85.284 1.00 6.42 92 ALA A N 1
ATOM 728 C CA . ALA A 1 92 ? 322.274 84.534 84.857 1.00 6.51 92 ALA A CA 1
ATOM 729 C C . ALA A 1 92 ? 321.625 83.198 85.158 1.00 8.07 92 ALA A C 1
ATOM 730 O O . ALA A 1 92 ? 322.304 82.173 85.204 1.00 10.58 92 ALA A O 1
ATOM 732 N N . ASP A 1 93 ? 320.302 83.185 85.324 1.00 9.45 93 ASP A N 1
ATOM 733 C CA . ASP A 1 93 ? 319.594 81.911 85.312 1.00 11.67 93 ASP A CA 1
ATOM 734 C C . ASP A 1 93 ? 319.258 81.476 83.883 1.00 11.42 93 ASP A C 1
ATOM 735 O O . ASP A 1 93 ? 319.628 82.117 82.893 1.00 11.76 93 ASP A O 1
ATOM 740 N N . ASP A 1 94 ? 318.537 80.358 83.785 1.00 11.62 94 ASP A N 1
ATOM 741 C CA . ASP A 1 94 ? 318.202 79.747 82.506 1.00 17.51 94 ASP A CA 1
ATOM 742 C C . ASP A 1 94 ? 317.196 80.555 81.698 1.00 15.24 94 ASP A C 1
ATOM 743 O O . ASP A 1 94 ? 317.074 80.325 80.489 1.00 25.79 94 ASP A O 1
ATOM 745 N N . ASN A 1 95 ? 316.458 81.468 82.324 1.00 16.65 95 ASN A N 1
ATOM 746 C CA . ASN A 1 95 ? 315.364 82.136 81.627 1.00 20.16 95 ASN A CA 1
ATOM 747 C C . ASN A 1 95 ? 315.196 83.591 82.038 1.00 14.85 95 ASN A C 1
ATOM 748 O O . ASN A 1 95 ? 315.804 84.481 81.436 1.00 17.81 95 ASN A O 1
ATOM 753 N N . MET A 1 96 ? 314.371 83.845 83.053 1.00 12.95 96 MET A N 1
ATOM 754 C CA . MET A 1 96 ? 313.831 85.181 83.263 1.00 15.21 96 MET A CA 1
ATOM 755 C C . MET A 1 96 ? 314.732 86.106 84.060 1.00 14.75 96 MET A C 1
ATOM 756 O O . MET A 1 96 ? 314.385 87.280 84.209 1.00 14.26 96 MET A O 1
ATOM 759 N N . ASN A 1 97 ? 315.861 85.635 84.592 1.00 10.08 97 ASN A N 1
ATOM 760 C CA . ASN A 1 97 ? 316.668 86.466 85.487 1.00 9.56 97 ASN A CA 1
ATOM 761 C C . ASN A 1 97 ? 318.076 86.620 84.933 1.00 11.48 97 ASN A C 1
ATOM 762 O O . ASN A 1 97 ? 318.967 85.804 85.243 1.00 10.44 97 ASN A O 1
ATOM 767 N N . PRO A 1 98 ? 318.333 87.675 84.147 1.00 7.96 98 PRO A N 1
ATOM 768 C CA . PRO A 1 98 ? 319.682 87.870 83.575 1.00 7.77 98 PRO A CA 1
ATOM 769 C C . PRO A 1 98 ? 320.761 88.074 84.611 1.00 5.09 98 PRO A C 1
ATOM 770 O O . PRO A 1 98 ? 321.948 87.896 84.289 1.00 5.39 98 PRO A O 1
ATOM 774 N N . THR A 1 99 ? 320.393 88.466 85.832 1.00 5.57 99 THR A N 1
ATOM 775 C CA . THR A 1 99 ? 321.345 88.641 86.917 1.00 5.69 99 THR A CA 1
ATOM 776 C C . THR A 1 99 ? 320.828 87.900 88.130 1.00 5.88 99 THR A C 1
ATOM 777 O O . THR A 1 99 ? 319.686 88.107 88.557 1.00 7.34 99 THR A O 1
ATOM 781 N N . ILE A 1 100 ? 321.662 87.013 88.659 1.00 5.32 100 ILE A N 1
ATOM 782 C CA . ILE A 1 100 ? 321.410 86.313 89.914 1.00 6.85 100 ILE A CA 1
ATOM 783 C C . ILE A 1 100 ? 322.740 86.257 90.654 1.00 5.44 100 ILE A C 1
ATOM 784 O O . ILE A 1 100 ? 323.808 86.204 90.036 1.00 6.08 100 ILE A O 1
ATOM 789 N N . PHE A 1 101 ? 322.676 86.263 91.991 1.00 7.24 101 PHE A N 1
ATOM 790 C CA . PHE A 1 101 ? 323.872 86.225 92.828 1.00 6.29 101 PHE A CA 1
ATOM 791 C C . PHE A 1 101 ? 323.855 85.001 93.726 1.00 7.05 101 PHE A C 1
ATOM 792 O O . PHE A 1 101 ? 322.793 84.561 94.183 1.00 9.60 101 PHE A O 1
ATOM 800 N N . GLY A 1 102 ? 325.043 84.468 94.006 1.00 6.37 102 GLY A N 1
ATOM 801 C CA . GLY A 1 102 ? 325.203 83.526 95.100 1.00 7.06 102 GLY A CA 1
ATOM 802 C C . GLY A 1 102 ? 325.081 84.219 96.444 1.00 5.84 102 GLY A C 1
ATOM 803 O O . GLY A 1 102 ? 325.026 85.449 96.549 1.00 6.09 102 GLY A O 1
ATOM 804 N N . ALA A 1 103 ? 325.043 83.403 97.504 1.00 6.05 103 ALA A N 1
ATOM 805 C CA . ALA A 1 103 ? 324.828 83.897 98.857 1.00 6.23 103 ALA A CA 1
ATOM 806 C C . ALA A 1 103 ? 326.075 84.522 99.468 1.00 6.98 103 ALA A C 1
ATOM 807 O O . ALA A 1 103 ? 325.986 85.112 100.560 1.00 7.82 103 ALA A O 1
ATOM 809 N N . GLY A 1 104 ? 327.221 84.406 98.802 1.00 6.59 104 GLY A N 1
ATOM 810 C CA . GLY A 1 104 ? 328.462 84.976 99.283 1.00 6.96 104 GLY A CA 1
ATOM 811 C C . GLY A 1 104 ? 329.323 84.009 100.065 1.00 6.84 104 GLY A C 1
ATOM 812 O O . GLY A 1 104 ? 328.817 83.262 100.915 1.00 9.10 104 GLY A O 1
ATOM 813 N N . THR A 1 105 ? 330.626 84.023 99.808 1.00 6.71 105 THR A N 1
ATOM 814 C CA . THR A 1 105 ? 331.599 83.229 100.550 1.00 7.75 105 THR A CA 1
ATOM 815 C C . THR A 1 105 ? 332.454 84.186 101.367 1.00 7.05 105 THR A C 1
ATOM 816 O O . THR A 1 105 ? 333.122 85.058 100.796 1.00 7.54 105 THR A O 1
ATOM 820 N N . THR A 1 106 ? 332.441 84.030 102.689 1.00 7.73 106 THR A N 1
ATOM 821 C CA . THR A 1 106 ? 333.262 84.855 103.569 1.00 7.50 106 THR A CA 1
ATOM 822 C C . THR A 1 106 ? 334.648 84.239 103.695 1.00 9.31 106 THR A C 1
ATOM 823 O O . THR A 1 106 ? 334.785 83.094 104.146 1.00 9.78 106 THR A O 1
ATOM 827 N N . LEU A 1 107 ? 335.671 85.000 103.314 1.00 9.16 107 LEU A N 1
ATOM 828 C CA . LEU A 1 107 ? 337.061 84.582 103.440 1.00 10.04 107 LEU A CA 1
ATOM 829 C C . LEU A 1 107 ? 337.626 85.113 104.749 1.00 10.43 107 LEU A C 1
ATOM 830 O O . LEU A 1 107 ? 337.592 86.326 105.002 1.00 11.58 107 LEU A O 1
ATOM 835 N N . THR A 1 108 ? 338.116 84.206 105.585 1.00 10.76 108 THR A N 1
ATOM 836 C CA . THR A 1 108 ? 338.840 84.548 106.801 1.00 11.78 108 THR A CA 1
ATOM 837 C C . THR A 1 108 ? 340.308 84.225 106.585 1.00 12.65 108 THR A C 1
ATOM 838 O O . THR A 1 108 ? 340.643 83.133 106.120 1.00 14.17 108 THR A O 1
ATOM 842 N N . VAL A 1 109 ? 341.186 85.164 106.931 1.00 14.05 109 VAL A N 1
ATOM 843 C CA . VAL A 1 109 ? 342.627 84.954 106.875 1.00 15.23 109 VAL A CA 1
ATOM 844 C C . VAL A 1 109 ? 343.114 84.771 108.305 1.00 15.25 109 VAL A C 1
ATOM 845 O O . VAL A 1 109 ? 342.949 85.662 109.148 1.00 18.11 109 VAL A O 1
ATOM 849 N N . LEU A 1 110 ? 343.657 83.596 108.583 1.00 14.83 110 LEU A N 1
ATOM 850 C CA . LEU A 1 110 ? 344.034 83.226 109.935 1.00 18.46 110 LEU A CA 1
ATOM 851 C C . LEU A 1 110 ? 345.300 83.970 110.356 1.00 19.08 110 LEU A C 1
ATOM 852 O O . LEU A 1 110 ? 346.100 84.409 109.526 1.00 22.10 110 LEU A O 1
ATOM 857 N N . GLY A 1 111 ? 345.472 84.115 111.670 1.00 23.73 111 GLY A N 1
ATOM 858 C CA . GLY A 1 111 ? 346.663 84.739 112.230 1.00 28.38 111 GLY A CA 1
ATOM 859 C C . GLY A 1 111 ? 346.560 86.234 112.484 1.00 32.35 111 GLY A C 1
ATOM 860 O O . GLY A 1 111 ? 345.474 86.783 112.670 1.00 34.78 111 GLY A O 1
ATOM 861 N N . ALA A 1 129 ? 338.656 106.035 85.972 1.00 31.95 129 ALA A N 1
ATOM 862 C CA . ALA A 1 129 ? 337.968 107.308 85.790 1.00 27.32 129 ALA A CA 1
ATOM 863 C C . ALA A 1 129 ? 336.457 107.114 85.868 1.00 18.42 129 ALA A C 1
ATOM 864 O O . ALA A 1 129 ? 335.695 108.085 85.885 1.00 21.19 129 ALA A O 1
ATOM 866 N N . VAL A 1 130 ? 336.032 105.853 85.921 1.00 18.82 130 VAL A N 1
ATOM 867 C CA . VAL A 1 130 ? 334.609 105.542 85.946 1.00 13.68 130 VAL A CA 1
ATOM 868 C C . VAL A 1 130 ? 334.037 105.908 87.306 1.00 15.88 130 VAL A C 1
ATOM 869 O O . VAL A 1 130 ? 334.566 105.501 88.348 1.00 17.68 130 VAL A O 1
ATOM 873 N N . THR A 1 131 ? 332.957 106.688 87.308 1.00 12.77 131 THR A N 1
ATOM 874 C CA . THR A 1 131 ? 332.258 107.022 88.539 1.00 12.63 131 THR A CA 1
ATOM 875 C C . THR A 1 131 ? 330.764 106.825 88.350 1.00 10.84 131 THR A C 1
ATOM 876 O O . THR A 1 131 ? 330.210 107.136 87.290 1.00 10.84 131 THR A O 1
ATOM 880 N N . LEU A 1 132 ? 330.135 106.279 89.385 1.00 9.17 132 LEU A N 1
ATOM 881 C CA . LEU A 1 132 ? 328.690 106.115 89.465 1.00 8.09 132 LEU A CA 1
ATOM 882 C C . LEU A 1 132 ? 328.241 106.754 90.766 1.00 8.52 132 LEU A C 1
ATOM 883 O O . LEU A 1 132 ? 328.754 106.404 91.835 1.00 10.92 132 LEU A O 1
ATOM 888 N N . ASP A 1 133 ? 327.293 107.677 90.692 1.00 8.32 133 ASP A N 1
ATOM 889 C CA . ASP A 1 133 ? 326.956 108.533 91.834 1.00 9.38 133 ASP A CA 1
ATOM 890 C C . ASP A 1 133 ? 325.445 108.506 92.040 1.00 8.55 133 ASP A C 1
ATOM 891 O O . ASP A 1 133 ? 324.713 109.200 91.326 1.00 9.29 133 ASP A O 1
ATOM 896 N N . GLU A 1 134 ? 324.979 107.725 93.011 1.00 8.46 134 GLU A N 1
ATOM 897 C CA . GLU A 1 134 ? 323.551 107.560 93.267 1.00 8.10 134 GLU A CA 1
ATOM 898 C C . GLU A 1 134 ? 323.001 108.639 94.195 1.00 8.91 134 GLU A C 1
ATOM 899 O O . GLU A 1 134 ? 323.684 109.120 95.108 1.00 11.82 134 GLU A O 1
ATOM 905 N N . SER A 1 135 ? 321.732 108.987 93.969 1.00 9.34 135 SER A N 1
ATOM 906 C CA . SER A 1 135 ? 320.977 109.912 94.802 1.00 10.28 135 SER A CA 1
ATOM 907 C C . SER A 1 135 ? 319.542 109.403 94.876 1.00 9.18 135 SER A C 1
ATOM 908 O O . SER A 1 135 ? 319.157 108.468 94.167 1.00 10.53 135 SER A O 1
ATOM 911 N N . GLY A 1 136 ? 318.735 110.015 95.744 1.00 11.35 136 GLY A N 1
ATOM 912 C CA . GLY A 1 136 ? 317.320 109.700 95.791 1.00 12.29 136 GLY A CA 1
ATOM 913 C C . GLY A 1 136 ? 316.894 108.803 96.934 1.00 15.23 136 GLY A C 1
ATOM 914 O O . GLY A 1 136 ? 315.684 108.597 97.121 1.00 17.42 136 GLY A O 1
ATOM 915 N N . GLY A 1 137 ? 317.830 108.273 97.700 1.00 12.16 137 GLY A N 1
ATOM 916 C CA . GLY A 1 137 ? 317.456 107.455 98.828 1.00 14.18 137 GLY A CA 1
ATOM 917 C C . GLY A 1 137 ? 316.803 108.282 99.920 1.00 11.80 137 GLY A C 1
ATOM 918 O O . GLY A 1 137 ? 316.703 109.513 99.864 1.00 13.51 137 GLY A O 1
ATOM 919 N N . GLY A 1 138 ? 316.347 107.578 100.938 1.00 11.62 138 GLY A N 1
ATOM 920 C CA . GLY A 1 138 ? 315.822 108.242 102.109 1.00 15.61 138 GLY A CA 1
ATOM 921 C C . GLY A 1 138 ? 314.853 107.342 102.848 1.00 10.53 138 GLY A C 1
ATOM 922 O O . GLY A 1 138 ? 314.730 106.154 102.559 1.00 9.28 138 GLY A O 1
ATOM 923 N N . LEU A 1 139 ? 314.159 107.959 103.801 1.00 12.37 139 LEU A N 1
ATOM 924 C CA . LEU A 1 139 ? 313.154 107.304 104.635 1.00 9.02 139 LEU A CA 1
ATOM 925 C C . LEU A 1 139 ? 311.799 107.440 103.954 1.00 8.79 139 LEU A C 1
ATOM 926 O O . LEU A 1 139 ? 311.421 108.541 103.528 1.00 10.96 139 LEU A O 1
ATOM 931 N N . GLN A 1 140 ? 311.057 106.341 103.861 1.00 9.92 140 GLN A N 1
ATOM 932 C CA . GLN A 1 140 ? 309.700 106.371 103.330 1.00 10.54 140 GLN A CA 1
ATOM 933 C C . GLN A 1 140 ? 308.824 105.440 104.149 1.00 9.95 140 GLN A C 1
ATOM 934 O O . GLN A 1 140 ? 309.312 104.482 104.758 1.00 10.39 140 GLN A O 1
ATOM 940 N N . THR A 1 141 ? 307.508 105.746 104.191 1.00 12.35 141 THR A N 1
ATOM 941 C CA . THR A 1 141 ? 306.585 104.858 104.874 1.00 13.36 141 THR A CA 1
ATOM 942 C C . THR A 1 141 ? 306.121 103.759 103.923 1.00 10.71 141 THR A C 1
ATOM 943 O O . THR A 1 141 ? 306.095 103.950 102.702 1.00 11.26 141 THR A O 1
ATOM 947 N N . PRO A 1 142 ? 305.777 102.600 104.458 1.00 10.85 142 PRO A N 1
ATOM 948 C CA . PRO A 1 142 ? 305.272 101.520 103.609 1.00 10.84 142 PRO A CA 1
ATOM 949 C C . PRO A 1 142 ? 304.089 101.998 102.775 1.00 10.45 142 PRO A C 1
ATOM 950 O O . PRO A 1 142 ? 303.233 102.759 103.236 1.00 12.04 142 PRO A O 1
ATOM 954 N N . GLY A 1 143 ? 304.072 101.570 101.518 1.00 10.38 143 GLY A N 1
ATOM 955 C CA . GLY A 1 143 ? 303.089 102.005 100.563 1.00 11.91 143 GLY A CA 1
ATOM 956 C C . GLY A 1 143 ? 303.509 103.198 99.739 1.00 11.77 143 GLY A C 1
ATOM 957 O O . GLY A 1 143 ? 302.898 103.457 98.696 1.00 14.09 143 GLY A O 1
ATOM 958 N N . GLY A 1 144 ? 304.535 103.928 100.168 1.00 10.50 144 GLY A N 1
ATOM 959 C CA . GLY A 1 144 ? 305.001 105.091 99.448 1.00 10.73 144 GLY A CA 1
ATOM 960 C C . GLY A 1 144 ? 305.970 104.718 98.345 1.00 10.93 144 GLY A C 1
ATOM 961 O O . GLY A 1 144 ? 306.170 103.550 98.012 1.00 11.14 144 GLY A O 1
ATOM 962 N N . ALA A 1 145 ? 306.596 105.745 97.778 1.00 10.57 145 ALA A N 1
ATOM 963 C CA . ALA A 1 145 ? 307.451 105.596 96.615 1.00 11.08 145 ALA A CA 1
ATOM 964 C C . ALA A 1 145 ? 308.744 106.375 96.799 1.00 10.87 145 ALA A C 1
ATOM 965 O O . ALA A 1 145 ? 308.827 107.311 97.597 1.00 11.11 145 ALA A O 1
ATOM 967 N N . LEU A 1 146 ? 309.762 105.973 96.039 1.00 9.88 146 LEU A N 1
ATOM 968 C CA . LEU A 1 146 ? 311.025 106.695 95.973 1.00 10.65 146 LEU A CA 1
ATOM 969 C C . LEU A 1 146 ? 311.546 106.623 94.546 1.00 10.75 146 LEU A C 1
ATOM 970 O O . LEU A 1 146 ? 311.248 105.682 93.809 1.00 12.26 146 LEU A O 1
ATOM 975 N N . SER A 1 147 ? 312.325 107.624 94.160 1.00 10.59 147 SER A N 1
ATOM 976 C CA . SER A 1 147 ? 312.932 107.682 92.833 1.00 9.28 147 SER A CA 1
ATOM 977 C C . SER A 1 147 ? 314.433 107.807 93.015 1.00 9.94 147 SER A C 1
ATOM 978 O O . SER A 1 147 ? 314.912 108.818 93.540 1.00 12.87 147 SER A O 1
ATOM 981 N N . LEU A 1 148 ? 315.172 106.782 92.614 1.00 7.93 148 LEU A N 1
ATOM 982 C CA . LEU A 1 148 ? 316.622 106.785 92.719 1.00 7.63 148 LEU A CA 1
ATOM 983 C C . LEU A 1 148 ? 317.213 107.159 91.371 1.00 7.80 148 LEU A C 1
ATOM 984 O O . LEU A 1 148 ? 316.675 106.809 90.314 1.00 9.13 148 LEU A O 1
ATOM 989 N N . VAL A 1 149 ? 318.337 107.856 91.410 1.00 7.19 149 VAL A N 1
ATOM 990 C CA . VAL A 1 149 ? 319.007 108.313 90.202 1.00 7.94 149 VAL A CA 1
ATOM 991 C C . VAL A 1 149 ? 320.482 107.995 90.349 1.00 7.92 149 VAL A C 1
ATOM 992 O O . VAL A 1 149 ? 321.039 108.076 91.448 1.00 12.70 149 VAL A O 1
ATOM 996 N N . CYS A 1 150 ? 321.116 107.611 89.253 1.00 7.39 150 CYS A N 1
ATOM 997 C CA . CYS A 1 150 ? 322.551 107.374 89.226 1.00 8.63 150 CYS A CA 1
ATOM 998 C C . CYS A 1 150 ? 323.135 108.203 88.097 1.00 8.04 150 CYS A C 1
ATOM 999 O O . CYS A 1 150 ? 322.698 108.073 86.946 1.00 9.70 150 CYS A O 1
ATOM 1002 N N . LYS A 1 151 ? 324.100 109.053 88.419 1.00 7.93 151 LYS A N 1
ATOM 1003 C CA . LYS A 1 151 ? 324.809 109.865 87.437 1.00 8.76 151 LYS A CA 1
ATOM 1004 C C . LYS A 1 151 ? 326.149 109.199 87.153 1.00 8.74 151 LYS A C 1
ATOM 1005 O O . LYS A 1 151 ? 326.936 108.948 88.077 1.00 10.13 151 LYS A O 1
ATOM 1011 N N . ALA A 1 152 ? 326.413 108.918 85.886 1.00 9.18 152 ALA A N 1
ATOM 1012 C CA . ALA A 1 152 ? 327.620 108.216 85.480 1.00 8.86 152 ALA A CA 1
ATOM 1013 C C . ALA A 1 152 ? 328.579 109.176 84.795 1.00 10.31 152 ALA A C 1
ATOM 1014 O O . ALA A 1 152 ? 328.163 110.122 84.120 1.00 11.41 152 ALA A O 1
ATOM 1016 N N . SER A 1 153 ? 329.871 108.899 84.935 1.00 10.40 153 SER A N 1
ATOM 1017 C CA . SER A 1 153 ? 330.876 109.614 84.165 1.00 11.10 153 SER A CA 1
ATOM 1018 C C . SER A 1 153 ? 332.091 108.717 83.969 1.00 10.39 153 SER A C 1
ATOM 1019 O O . SER A 1 153 ? 332.253 107.693 84.640 1.00 11.09 153 SER A O 1
ATOM 1022 N N . GLY A 1 154 ? 332.941 109.104 83.024 1.00 11.86 154 GLY A N 1
ATOM 1023 C CA . GLY A 1 154 ? 334.189 108.398 82.815 1.00 12.95 154 GLY A CA 1
ATOM 1024 C C . GLY A 1 154 ? 334.137 107.284 81.797 1.00 12.23 154 GLY A C 1
ATOM 1025 O O . GLY A 1 154 ? 335.148 106.593 81.608 1.00 16.99 154 GLY A O 1
ATOM 1026 N N . PHE A 1 155 ? 332.999 107.081 81.136 1.00 11.98 155 PHE A N 1
ATOM 1027 C CA . PHE A 1 155 ? 332.868 106.057 80.110 1.00 11.32 155 PHE A CA 1
ATOM 1028 C C . PHE A 1 155 ? 331.762 106.484 79.162 1.00 10.89 155 PHE A C 1
ATOM 1029 O O . PHE A 1 155 ? 330.997 107.406 79.450 1.00 11.05 155 PHE A O 1
ATOM 1037 N N . THR A 1 156 ? 331.682 105.808 78.022 1.00 10.91 156 THR A N 1
ATOM 1038 C CA . THR A 1 156 ? 330.661 106.114 77.019 1.00 11.32 156 THR A CA 1
ATOM 1039 C C . THR A 1 156 ? 329.365 105.454 77.474 1.00 10.07 156 THR A C 1
ATOM 1040 O O . THR A 1 156 ? 329.102 104.284 77.198 1.00 9.55 156 THR A O 1
ATOM 1044 N N . PHE A 1 157 ? 328.539 106.229 78.178 1.00 10.03 157 PHE A N 1
ATOM 1045 C CA . PHE A 1 157 ? 327.378 105.679 78.876 1.00 9.15 157 PHE A CA 1
ATOM 1046 C C . PHE A 1 157 ? 326.417 104.993 77.913 1.00 8.21 157 PHE A C 1
ATOM 1047 O O . PHE A 1 157 ? 325.869 103.924 78.222 1.00 8.97 157 PHE A O 1
ATOM 1055 N N . SER A 1 158 ? 326.229 105.573 76.728 1.00 10.08 158 SER A N 1
ATOM 1056 C CA . SER A 1 158 ? 325.282 105.053 75.748 1.00 9.86 158 SER A CA 1
ATOM 1057 C C . SER A 1 158 ? 325.680 103.692 75.182 1.00 8.83 158 SER A C 1
ATOM 1058 O O . SER A 1 158 ? 324.880 103.091 74.458 1.00 9.81 158 SER A O 1
ATOM 1061 N N . SER A 1 159 ? 326.894 103.214 75.453 1.00 8.61 159 SER A N 1
ATOM 1062 C CA . SER A 1 159 ? 327.340 101.920 74.965 1.00 7.76 159 SER A CA 1
ATOM 1063 C C . SER A 1 159 ? 327.034 100.761 75.899 1.00 7.18 159 SER A C 1
ATOM 1064 O O . SER A 1 159 ? 327.184 99.610 75.475 1.00 8.44 159 SER A O 1
ATOM 1067 N N . TYR A 1 160 ? 326.626 101.006 77.146 1.00 6.63 160 TYR A N 1
ATOM 1068 C CA . TYR A 1 160 ? 326.643 99.935 78.134 1.00 6.10 160 TYR A CA 1
ATOM 1069 C C . TYR A 1 160 ? 325.310 99.736 78.830 1.00 5.72 160 TYR A C 1
ATOM 1070 O O . TYR A 1 160 ? 324.595 100.701 79.154 1.00 6.48 160 TYR A O 1
ATOM 1079 N N . GLY A 1 161 ? 325.019 98.464 79.105 1.00 5.73 161 GLY A N 1
ATOM 1080 C CA . GLY A 1 161 ? 323.943 98.143 80.020 1.00 5.32 161 GLY A CA 1
ATOM 1081 C C . GLY A 1 161 ? 324.241 98.646 81.424 1.00 5.47 161 GLY A C 1
ATOM 1082 O O . GLY A 1 161 ? 325.392 98.803 81.822 1.00 5.75 161 GLY A O 1
ATOM 1083 N N . MET A 1 162 ? 323.179 98.903 82.186 1.00 5.45 162 MET A N 1
ATOM 1084 C CA . MET A 1 162 ? 323.256 99.399 83.551 1.00 4.83 162 MET A CA 1
ATOM 1085 C C . MET A 1 162 ? 322.279 98.618 84.413 1.00 5.04 162 MET A C 1
ATOM 1086 O O . MET A 1 162 ? 321.238 98.167 83.933 1.00 5.79 162 MET A O 1
ATOM 1091 N N . GLN A 1 163 ? 322.603 98.495 85.700 1.00 5.01 163 GLN A N 1
ATOM 1092 C CA . GLN A 1 163 ? 321.800 97.698 86.614 1.00 5.35 163 GLN A CA 1
ATOM 1093 C C . GLN A 1 163 ? 321.682 98.383 87.970 1.00 4.67 163 GLN A C 1
ATOM 1094 O O . GLN A 1 163 ? 322.492 99.237 88.332 1.00 5.67 163 GLN A O 1
ATOM 1100 N N . TRP A 1 164 ? 320.676 97.952 88.734 1.00 5.43 164 TRP A N 1
ATOM 1101 C CA . TRP A 1 164 ? 320.535 98.280 90.146 1.00 4.98 164 TRP A CA 1
ATOM 1102 C C . TRP A 1 164 ? 320.564 96.982 90.937 1.00 4.66 164 TRP A C 1
ATOM 1103 O O . TRP A 1 164 ? 319.887 96.011 90.571 1.00 4.97 164 TRP A O 1
ATOM 1114 N N . VAL A 1 165 ? 321.332 96.985 92.023 1.00 4.58 165 VAL A N 1
ATOM 1115 C CA . VAL A 1 165 ? 321.498 95.851 92.925 1.00 5.22 165 VAL A CA 1
ATOM 1116 C C . VAL A 1 165 ? 321.335 96.391 94.336 1.00 5.34 165 VAL A C 1
ATOM 1117 O O . VAL A 1 165 ? 321.864 97.459 94.641 1.00 7.75 165 VAL A O 1
ATOM 1121 N N . ARG A 1 166 ? 320.624 95.677 95.199 1.00 4.71 166 ARG A N 1
ATOM 1122 C CA . ARG A 1 166 ? 320.412 96.141 96.570 1.00 4.87 166 ARG A CA 1
ATOM 1123 C C . ARG A 1 166 ? 320.932 95.143 97.589 1.00 4.88 166 ARG A C 1
ATOM 1124 O O . ARG A 1 166 ? 321.220 93.980 97.282 1.00 6.17 166 ARG A O 1
ATOM 1132 N N . GLN A 1 167 ? 321.006 95.607 98.833 1.00 5.42 167 GLN A N 1
ATOM 1133 C CA . GLN A 1 167 ? 321.482 94.775 99.931 1.00 6.03 167 GLN A CA 1
ATOM 1134 C C . GLN A 1 167 ? 320.760 95.199 101.199 1.00 5.07 167 GLN A C 1
ATOM 1135 O O . GLN A 1 167 ? 320.962 96.312 101.691 1.00 5.66 167 GLN A O 1
ATOM 1141 N N . ALA A 1 168 ? 319.930 94.321 101.731 1.00 5.59 168 ALA A N 1
ATOM 1142 C CA . ALA A 1 168 ? 319.262 94.594 102.987 1.00 6.31 168 ALA A CA 1
ATOM 1143 C C . ALA A 1 168 ? 320.270 94.465 104.126 1.00 6.65 168 ALA A C 1
ATOM 1144 O O . ALA A 1 168 ? 321.310 93.821 103.966 1.00 7.22 168 ALA A O 1
ATOM 1146 N N . PRO A 1 169 ? 319.986 95.056 105.289 1.00 6.29 169 PRO A N 1
ATOM 1147 C CA . PRO A 1 169 ? 320.984 95.040 106.376 1.00 8.52 169 PRO A CA 1
ATOM 1148 C C . PRO A 1 169 ? 321.324 93.619 106.799 1.00 9.28 169 PRO A C 1
ATOM 1149 O O . PRO A 1 169 ? 320.458 92.851 107.217 1.00 10.41 169 PRO A O 1
ATOM 1153 N N . GLY A 1 170 ? 322.595 93.257 106.622 1.00 9.95 170 GLY A N 1
ATOM 1154 C CA . GLY A 1 170 ? 323.079 91.946 106.998 1.00 13.58 170 GLY A CA 1
ATOM 1155 C C . GLY A 1 170 ? 322.829 90.856 105.985 1.00 11.33 170 GLY A C 1
ATOM 1156 O O . GLY A 1 170 ? 323.177 89.697 106.250 1.00 13.17 170 GLY A O 1
ATOM 1157 N N . LYS A 1 171 ? 322.263 91.182 104.830 1.00 9.61 171 LYS A N 1
ATOM 1158 C CA . LYS A 1 171 ? 321.928 90.201 103.813 1.00 9.37 171 LYS A CA 1
ATOM 1159 C C . LYS A 1 171 ? 322.889 90.313 102.632 1.00 7.31 171 LYS A C 1
ATOM 1160 O O . LYS A 1 171 ? 323.800 91.133 102.605 1.00 7.88 171 LYS A O 1
ATOM 1166 N N . GLY A 1 172 ? 322.693 89.447 101.646 1.00 7.86 172 GLY A N 1
ATOM 1167 C CA . GLY A 1 172 ? 323.534 89.447 100.471 1.00 8.35 172 GLY A CA 1
ATOM 1168 C C . GLY A 1 172 ? 323.032 90.377 99.385 1.00 6.40 172 GLY A C 1
ATOM 1169 O O . GLY A 1 172 ? 322.022 91.071 99.516 1.00 8.74 172 GLY A O 1
ATOM 1170 N N . LEU A 1 173 ? 323.784 90.405 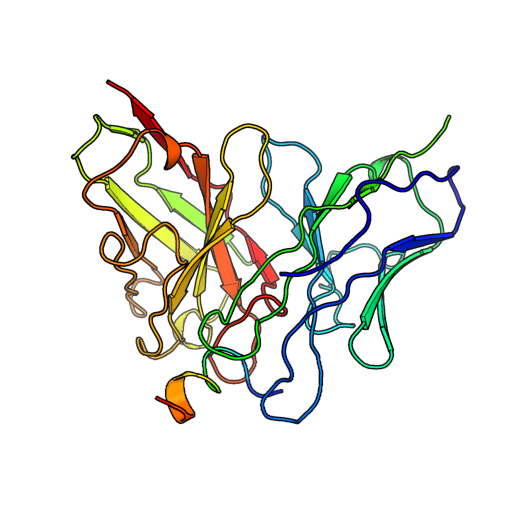98.295 1.00 6.55 173 LEU A N 1
ATOM 1171 C CA . LEU A 1 173 ? 323.390 91.178 97.127 1.00 5.63 173 LEU A CA 1
ATOM 1172 C C . LEU A 1 173 ? 322.169 90.556 96.468 1.00 5.96 173 LEU A C 1
ATOM 1173 O O . LEU A 1 173 ? 322.055 89.332 96.342 1.00 6.85 173 LEU A O 1
ATOM 1178 N N . GLU A 1 174 ? 321.260 91.418 96.031 1.00 6.48 174 GLU A N 1
ATOM 1179 C CA . GLU A 1 174 ? 320.007 91.061 95.371 1.00 6.65 174 GLU A CA 1
ATOM 1180 C C . GLU A 1 174 ? 319.792 91.927 94.147 1.00 5.60 174 GLU A C 1
ATOM 1181 O O . GLU A 1 174 ? 319.767 93.154 94.245 1.00 6.28 174 GLU A O 1
ATOM 1187 N N . TRP A 1 175 ? 319.626 91.298 92.997 1.00 5.65 175 TRP A N 1
ATOM 1188 C CA . TRP A 1 175 ? 319.396 92.041 91.768 1.00 5.62 175 TRP A CA 1
ATOM 1189 C C . TRP A 1 175 ? 318.029 92.715 91.797 1.00 5.21 175 TRP A C 1
ATOM 1190 O O . TRP A 1 175 ? 317.021 92.081 92.139 1.00 6.20 175 TRP A O 1
ATOM 1201 N N . VAL A 1 176 ? 317.984 93.986 91.411 1.00 5.02 176 VAL A N 1
ATOM 1202 C CA . VAL A 1 176 ? 316.734 94.743 91.347 1.00 5.21 176 VAL A CA 1
ATOM 1203 C C . VAL A 1 176 ? 316.242 94.912 89.916 1.00 5.63 176 VAL A C 1
ATOM 1204 O O . VAL A 1 176 ? 315.084 94.613 89.614 1.00 6.18 176 VAL A O 1
ATOM 1208 N N . ALA A 1 177 ? 317.085 95.427 89.020 1.00 5.29 177 ALA A N 1
ATOM 1209 C CA . ALA A 1 177 ? 316.635 95.713 87.663 1.00 5.88 177 ALA A CA 1
ATOM 1210 C C . ALA A 1 177 ? 317.833 95.947 86.760 1.00 4.95 177 ALA A C 1
ATOM 1211 O O . ALA A 1 177 ? 318.920 96.299 87.229 1.00 5.76 177 ALA A O 1
ATOM 1213 N N . GLY A 1 178 ? 317.610 95.803 85.448 1.00 4.67 178 GLY A N 1
ATOM 1214 C CA . GLY A 1 178 ? 318.617 96.166 84.470 1.00 5.32 178 GLY A CA 1
ATOM 1215 C C . GLY A 1 178 ? 317.977 96.775 83.242 1.00 4.86 178 GLY A C 1
ATOM 1216 O O . GLY A 1 178 ? 316.778 96.602 82.987 1.00 5.83 178 GLY A O 1
ATOM 1217 N N . ILE A 1 179 ? 318.808 97.483 82.476 1.00 5.08 179 ILE A N 1
ATOM 1218 C CA . ILE A 1 179 ? 318.371 98.116 81.234 1.00 5.37 179 ILE A CA 1
ATOM 1219 C C . ILE A 1 179 ? 319.527 98.093 80.246 1.00 5.29 179 ILE A C 1
ATOM 1220 O O . ILE A 1 179 ? 320.675 98.376 80.605 1.00 5.85 179 ILE A O 1
ATOM 1225 N N . GLN A 1 180 ? 319.231 97.743 78.994 1.00 5.53 180 GLN A N 1
ATOM 1226 C CA . GLN A 1 180 ? 320.271 97.686 77.978 1.00 5.67 180 GLN A CA 1
ATOM 1227 C C . GLN A 1 180 ? 320.635 99.098 77.509 1.00 5.88 180 GLN A C 1
ATOM 1228 O O . GLN A 1 180 ? 319.945 100.084 77.808 1.00 6.26 180 GLN A O 1
ATOM 1234 N N . ASN A 1 181 ? 321.740 99.186 76.762 1.00 6.30 181 ASN A N 1
ATOM 1235 C CA . ASN A 1 181 ? 322.288 100.482 76.369 1.00 7.05 181 ASN A CA 1
ATOM 1236 C C . ASN A 1 181 ? 321.306 101.291 75.543 1.00 7.65 181 ASN A C 1
ATOM 1237 O O . ASN A 1 181 ? 321.359 102.531 75.549 1.00 10.28 181 ASN A O 1
ATOM 1242 N N . ASP A 1 182 ? 320.410 100.613 74.829 1.00 7.72 182 ASP A N 1
ATOM 1243 C CA . ASP A 1 182 ? 319.484 101.206 73.879 1.00 9.49 182 ASP A CA 1
ATOM 1244 C C . ASP A 1 182 ? 318.087 101.406 74.455 1.00 9.71 182 ASP A C 1
ATOM 1245 O O . ASP A 1 182 ? 317.141 101.612 73.688 1.00 10.42 182 ASP A O 1
ATOM 1250 N N . ASP A 1 183 ? 317.921 101.310 75.774 1.00 8.38 183 ASP A N 1
ATOM 1251 C CA . ASP A 1 183 ? 316.693 101.595 76.524 1.00 10.75 183 ASP A CA 1
ATOM 1252 C C . ASP A 1 183 ? 315.834 100.333 76.633 1.00 10.44 183 ASP A C 1
ATOM 1253 O O . ASP A 1 183 ? 314.819 100.351 77.337 1.00 10.83 183 ASP A O 1
ATOM 1258 N N . THR A 1 184 ? 316.167 99.258 75.915 1.00 8.84 184 THR A N 1
ATOM 1259 C CA . THR A 1 184 ? 315.327 98.068 75.841 1.00 8.40 184 THR A CA 1
ATOM 1260 C C . THR A 1 184 ? 315.764 97.061 76.900 1.00 6.56 184 THR A C 1
ATOM 1261 O O . THR A 1 184 ? 316.710 97.289 77.654 1.00 7.44 184 THR A O 1
ATOM 1265 N N . GLY A 1 185 ? 315.085 95.919 76.938 1.00 7.73 185 GLY A N 1
ATOM 1266 C CA . GLY A 1 185 ? 315.476 94.850 77.839 1.00 8.21 185 GLY A CA 1
ATOM 1267 C C . GLY A 1 185 ? 315.433 95.241 79.298 1.00 6.83 185 GLY A C 1
ATOM 1268 O O . GLY A 1 185 ? 316.387 94.997 80.047 1.00 7.54 185 GLY A O 1
ATOM 1269 N N . THR A 1 186 ? 314.347 95.881 79.710 1.00 6.87 186 THR A N 1
ATOM 1270 C CA . THR A 1 186 ? 314.156 96.254 81.112 1.00 7.93 186 THR A CA 1
ATOM 1271 C C . THR A 1 186 ? 313.575 95.050 81.841 1.00 8.10 186 THR A C 1
ATOM 1272 O O . THR A 1 186 ? 312.410 94.691 81.621 1.00 10.38 186 THR A O 1
ATOM 1276 N N . TYR A 1 187 ? 314.379 94.416 82.688 1.00 7.01 187 TYR A N 1
ATOM 1277 C CA . TYR A 1 187 ? 313.961 93.243 83.439 1.00 7.39 187 TYR A CA 1
ATOM 1278 C C . TYR A 1 187 ? 314.162 93.504 84.925 1.00 6.57 187 TYR A C 1
ATOM 1279 O O . TYR A 1 187 ? 315.008 94.317 85.321 1.00 6.38 187 TYR A O 1
ATOM 1288 N N . TYR A 1 188 ? 313.379 92.794 85.749 1.00 6.15 188 TYR A N 1
ATOM 1289 C CA . TYR A 1 188 ? 313.238 93.101 87.170 1.00 6.66 188 TYR A CA 1
ATOM 1290 C C . TYR A 1 188 ? 313.393 91.857 88.024 1.00 6.62 188 TYR A C 1
ATOM 1291 O O . TYR A 1 188 ? 312.928 90.771 87.658 1.00 7.64 188 TYR A O 1
ATOM 1300 N N . GLY A 1 189 ? 314.000 92.040 89.190 1.00 6.76 189 GLY A N 1
ATOM 1301 C CA . GLY A 1 189 ? 314.081 90.960 90.152 1.00 7.51 189 GLY A CA 1
ATOM 1302 C C . GLY A 1 189 ? 312.720 90.564 90.688 1.00 7.07 189 GLY A C 1
ATOM 1303 O O . GLY A 1 189 ? 311.786 91.368 90.777 1.00 8.18 189 GLY A O 1
ATOM 1304 N N . ALA A 1 190 ? 312.610 89.285 91.054 1.00 7.74 190 ALA A N 1
ATOM 1305 C CA . ALA A 1 190 ? 311.314 88.735 91.427 1.00 9.02 190 ALA A CA 1
ATOM 1306 C C . ALA A 1 190 ? 310.680 89.496 92.586 1.00 9.50 190 ALA A C 1
ATOM 1307 O O . ALA A 1 190 ? 309.457 89.670 92.619 1.00 10.80 190 ALA A O 1
ATOM 1309 N N . ALA A 1 191 ? 311.489 89.966 93.539 1.00 8.75 191 ALA A N 1
ATOM 1310 C CA . ALA A 1 191 ? 310.922 90.578 94.737 1.00 8.73 191 ALA A CA 1
ATOM 1311 C C . ALA A 1 191 ? 310.338 91.955 94.479 1.00 8.61 191 ALA A C 1
ATOM 1312 O O . ALA A 1 191 ? 309.578 92.449 95.319 1.00 10.85 191 ALA A O 1
ATOM 1314 N N . VAL A 1 192 ? 310.671 92.590 93.354 1.00 8.37 192 VAL A N 1
ATOM 1315 C CA . VAL A 1 192 ? 310.187 93.931 93.044 1.00 9.19 192 VAL A CA 1
ATOM 1316 C C . VAL A 1 192 ? 309.277 93.949 91.828 1.00 10.08 192 VAL A C 1
ATOM 1317 O O . VAL A 1 192 ? 308.883 95.027 91.374 1.00 9.76 192 VAL A O 1
ATOM 1321 N N . LYS A 1 193 ? 308.910 92.774 91.310 1.00 12.56 193 LYS A N 1
ATOM 1322 C CA . LYS A 1 193 ? 308.101 92.680 90.101 1.00 15.73 193 LYS A CA 1
ATOM 1323 C C . LYS A 1 193 ? 306.803 93.452 90.264 1.00 12.78 193 LYS A C 1
ATOM 1324 O O . LYS A 1 193 ? 306.088 93.293 91.257 1.00 13.99 193 LYS A O 1
ATOM 1326 N N . GLY A 1 194 ? 306.521 94.314 89.287 1.00 14.62 194 GLY A N 1
ATOM 1327 C CA . GLY A 1 194 ? 305.337 95.135 89.311 1.00 14.81 194 GLY A CA 1
ATOM 1328 C C . GLY A 1 194 ? 305.444 96.384 90.151 1.00 12.78 194 GLY A C 1
ATOM 1329 O O . GLY A 1 194 ? 304.517 97.201 90.138 1.00 17.58 194 GLY A O 1
ATOM 1330 N N . ARG A 1 195 ? 306.542 96.577 90.869 1.00 12.18 195 ARG A N 1
ATOM 1331 C CA . ARG A 1 195 ? 306.707 97.729 91.738 1.00 13.63 195 ARG A CA 1
ATOM 1332 C C . ARG A 1 195 ? 307.861 98.622 91.324 1.00 15.67 195 ARG A C 1
ATOM 1333 O O . ARG A 1 195 ? 307.995 99.722 91.870 1.00 20.84 195 ARG A O 1
ATOM 1341 N N . ALA A 1 196 ? 308.681 98.198 90.370 1.00 12.56 196 ALA A N 1
ATOM 1342 C CA . ALA A 1 196 ? 309.892 98.909 89.990 1.00 12.50 196 ALA A CA 1
ATOM 1343 C C . ALA A 1 196 ? 309.839 99.259 88.512 1.00 12.26 196 ALA A C 1
ATOM 1344 O O . ALA A 1 196 ? 309.331 98.485 87.693 1.00 13.26 196 ALA A O 1
ATOM 1346 N N . THR A 1 197 ? 310.384 100.421 88.168 1.00 8.99 197 THR A N 1
ATOM 1347 C CA . THR A 1 197 ? 310.574 100.796 86.774 1.00 9.15 197 THR A CA 1
ATOM 1348 C C . THR A 1 197 ? 311.969 101.370 86.625 1.00 7.79 197 THR A C 1
ATOM 1349 O O . THR A 1 197 ? 312.327 102.330 87.318 1.00 9.47 197 THR A O 1
ATOM 1353 N N . ILE A 1 198 ? 312.751 100.797 85.727 1.00 7.50 198 ILE A N 1
ATOM 1354 C CA . ILE A 1 198 ? 314.082 101.301 85.425 1.00 6.77 198 ILE A CA 1
ATOM 1355 C C . ILE A 1 198 ? 314.014 102.031 84.095 1.00 6.72 198 ILE A C 1
ATOM 1356 O O . ILE A 1 198 ? 313.289 101.624 83.175 1.00 8.16 198 ILE A O 1
ATOM 1361 N N . SER A 1 199 ? 314.749 103.133 84.003 1.00 6.61 199 SER A N 1
ATOM 1362 C CA . SER A 1 199 ? 314.823 103.915 82.780 1.00 7.06 199 SER A CA 1
ATOM 1363 C C . SER A 1 199 ? 316.209 104.534 82.715 1.00 6.75 199 SER A C 1
ATOM 1364 O O . SER A 1 199 ? 316.965 104.518 83.686 1.00 7.37 199 SER A O 1
ATOM 1367 N N . ARG A 1 200 ? 316.547 105.083 81.557 1.00 6.86 200 ARG A N 1
ATOM 1368 C CA . ARG A 1 200 ? 317.834 105.749 81.439 1.00 7.00 200 ARG A CA 1
ATOM 1369 C C . ARG A 1 200 ? 317.700 106.941 80.512 1.00 7.76 200 ARG A C 1
ATOM 1370 O O . ARG A 1 200 ? 316.813 106.996 79.657 1.00 8.48 200 ARG A O 1
ATOM 1378 N N . ASP A 1 201 ? 318.595 107.898 80.695 1.00 8.20 201 ASP A N 1
ATOM 1379 C CA . ASP A 1 201 ? 318.702 109.062 79.819 1.00 8.46 201 ASP A CA 1
ATOM 1380 C C . ASP A 1 201 ? 320.140 109.098 79.318 1.00 8.42 201 ASP A C 1
ATOM 1381 O O . ASP A 1 201 ? 321.037 109.570 80.025 1.00 8.87 201 ASP A O 1
ATOM 1386 N N . ASN A 1 202 ? 320.359 108.613 78.097 1.00 8.00 202 ASN A N 1
ATOM 1387 C CA . ASN A 1 202 ? 321.715 108.520 77.579 1.00 8.49 202 ASN A CA 1
ATOM 1388 C C . ASN A 1 202 ? 322.343 109.891 77.383 1.00 9.31 202 ASN A C 1
ATOM 1389 O O . ASN A 1 202 ? 323.565 110.025 77.474 1.00 13.07 202 ASN A O 1
ATOM 1394 N N . GLY A 1 203 ? 321.531 110.913 77.117 1.00 9.27 203 GLY A N 1
ATOM 1395 C CA . GLY A 1 203 ? 322.074 112.245 76.940 1.00 10.19 203 GLY A CA 1
ATOM 1396 C C . GLY A 1 203 ? 322.594 112.846 78.228 1.00 9.35 203 GLY A C 1
ATOM 1397 O O . GLY A 1 203 ? 323.515 113.668 78.202 1.00 13.07 203 GLY A O 1
ATOM 1398 N N . GLN A 1 204 ? 322.019 112.453 79.364 1.00 9.58 204 GLN A N 1
ATOM 1399 C CA . GLN A 1 204 ? 322.411 112.960 80.675 1.00 10.09 204 GLN A CA 1
ATOM 1400 C C . GLN A 1 204 ? 323.295 111.990 81.437 1.00 9.49 204 GLN A C 1
ATOM 1401 O O . GLN A 1 204 ? 323.692 112.286 82.572 1.00 11.32 204 GLN A O 1
ATOM 1407 N N . SER A 1 205 ? 323.583 110.834 80.854 1.00 9.14 205 SER A N 1
ATOM 1408 C CA . SER A 1 205 ? 324.358 109.780 81.503 1.00 9.37 205 SER A CA 1
ATOM 1409 C C . SER A 1 205 ? 323.772 109.397 82.856 1.00 8.14 205 SER A C 1
ATOM 1410 O O . SER A 1 205 ? 324.480 109.271 83.859 1.00 9.45 205 SER A O 1
ATOM 1413 N N . THR A 1 206 ? 322.459 109.191 82.881 1.00 7.78 206 THR A N 1
ATOM 1414 C CA . THR A 1 206 ? 321.774 108.833 84.106 1.00 7.66 206 THR A CA 1
ATOM 1415 C C . THR A 1 206 ? 320.927 107.587 83.926 1.00 7.05 206 THR A C 1
ATOM 1416 O O . THR A 1 206 ? 320.360 107.329 82.862 1.00 7.60 206 THR A O 1
ATOM 1420 N N A VAL A 1 207 ? 320.832 106.806 84.992 0.55 7.25 207 VAL A N 1
ATOM 1421 N N B VAL A 1 207 ? 320.880 106.805 85.001 0.45 7.28 207 VAL A N 1
ATOM 1422 C CA A VAL A 1 207 ? 319.889 105.697 85.054 0.55 7.58 207 VAL A CA 1
ATOM 1423 C CA B VAL A 1 207 ? 319.933 105.713 85.186 0.45 7.58 207 VAL A CA 1
ATOM 1424 C C A VAL A 1 207 ? 319.045 105.877 86.312 0.55 7.51 207 VAL A C 1
ATOM 1425 C C B VAL A 1 207 ? 318.976 106.110 86.296 0.45 7.45 207 VAL A C 1
ATOM 1426 O O A VAL A 1 207 ? 319.565 106.260 87.365 0.55 8.27 207 VAL A O 1
ATOM 1427 O O B VAL A 1 207 ? 319.354 106.797 87.255 0.45 6.93 207 VAL A O 1
ATOM 1434 N N . ARG A 1 208 ? 317.739 105.653 86.185 1.00 7.84 208 ARG A N 1
ATOM 1435 C CA . ARG A 1 208 ? 316.737 105.932 87.204 1.00 7.77 208 ARG A CA 1
ATOM 1436 C C . ARG A 1 208 ? 316.020 104.658 87.613 1.00 7.49 208 ARG A C 1
ATOM 1437 O O . ARG A 1 208 ? 315.771 103.771 86.789 1.00 8.95 208 ARG A O 1
ATOM 1445 N N . LEU A 1 209 ? 315.670 104.579 88.891 1.00 8.03 209 LEU A N 1
ATOM 1446 C CA . LEU A 1 209 ? 314.880 103.472 89.412 1.00 7.98 209 LEU A CA 1
ATOM 1447 C C . LEU A 1 209 ? 313.721 104.056 90.199 1.00 7.99 209 LEU A C 1
ATOM 1448 O O . LEU A 1 209 ? 313.933 104.690 91.239 1.00 8.98 209 LEU A O 1
ATOM 1453 N N . GLN A 1 210 ? 312.505 103.822 89.727 1.00 7.94 210 GLN A N 1
ATOM 1454 C CA . GLN A 1 210 ? 311.304 104.208 90.453 1.00 9.49 210 GLN A CA 1
ATOM 1455 C C . GLN A 1 210 ? 310.806 102.994 91.218 1.00 9.38 210 GLN A C 1
ATOM 1456 O O . GLN A 1 210 ? 310.627 101.921 90.639 1.00 11.78 210 GLN A O 1
ATOM 1462 N N . LEU A 1 211 ? 310.612 103.158 92.521 1.00 9.86 211 LEU A N 1
ATOM 1463 C CA . LEU A 1 211 ? 310.138 102.089 93.391 1.00 10.94 211 LEU A CA 1
ATOM 1464 C C . LEU A 1 211 ? 308.817 102.524 93.995 1.00 11.45 211 LEU A C 1
ATOM 1465 O O . LEU A 1 211 ? 308.772 103.526 94.710 1.00 14.01 211 LEU A O 1
ATOM 1470 N N A ASN A 1 212 ? 307.757 101.766 93.731 0.65 10.70 212 ASN A N 1
ATOM 1471 N N B ASN A 1 212 ? 307.753 101.777 93.727 0.35 10.82 212 ASN A N 1
ATOM 1472 C CA A ASN A 1 212 ? 306.431 102.090 94.234 0.65 11.64 212 ASN A CA 1
ATOM 1473 C CA B ASN A 1 212 ? 306.443 102.118 94.259 0.35 11.67 212 ASN A CA 1
ATOM 1474 C C A ASN A 1 212 ? 305.984 101.038 95.240 0.65 10.47 212 ASN A C 1
ATOM 1475 C C B ASN A 1 212 ? 305.971 101.039 95.220 0.35 10.56 212 ASN A C 1
ATOM 1476 O O A ASN A 1 212 ? 306.547 99.941 95.319 0.65 9.70 212 ASN A O 1
ATOM 1477 O O B ASN A 1 212 ? 306.506 99.927 95.248 0.35 9.93 212 ASN A O 1
ATOM 1486 N N . ASN A 1 213 ? 304.951 101.381 96.011 1.00 9.58 213 ASN A N 1
ATOM 1487 C CA . ASN A 1 213 ? 304.340 100.447 96.956 1.00 10.51 213 ASN A CA 1
ATOM 1488 C C . ASN A 1 213 ? 305.400 99.813 97.856 1.00 9.40 213 ASN A C 1
ATOM 1489 O O . ASN A 1 213 ? 305.506 98.594 97.984 1.00 9.45 213 ASN A O 1
ATOM 1494 N N . LEU A 1 214 ? 306.224 100.673 98.446 1.00 8.72 214 LEU A N 1
ATOM 1495 C CA . LEU A 1 214 ? 307.381 100.211 99.194 1.00 7.96 214 LEU A CA 1
ATOM 1496 C C . LEU A 1 214 ? 306.974 99.369 100.399 1.00 7.53 214 LEU A C 1
ATOM 1497 O O . LEU A 1 214 ? 305.920 99.569 101.011 1.00 8.63 214 LEU A O 1
ATOM 1502 N N . ARG A 1 215 ? 307.850 98.431 100.744 1.00 7.16 215 ARG A N 1
ATOM 1503 C CA . ARG A 1 215 ? 307.658 97.508 101.854 1.00 8.48 215 ARG A CA 1
ATOM 1504 C C . ARG A 1 215 ? 308.839 97.624 102.802 1.00 7.59 215 ARG A C 1
ATOM 1505 O O . ARG A 1 215 ? 309.949 97.959 102.383 1.00 7.22 215 ARG A O 1
ATOM 1513 N N . ALA A 1 216 ? 308.613 97.271 104.072 1.00 7.86 216 ALA A N 1
ATOM 1514 C CA . ALA A 1 216 ? 309.702 97.320 105.048 1.00 7.86 216 ALA A CA 1
ATOM 1515 C C . ALA A 1 216 ? 310.933 96.574 104.552 1.00 8.21 216 ALA A C 1
ATOM 1516 O O . ALA A 1 216 ? 312.066 97.057 104.688 1.00 8.18 216 ALA A O 1
ATOM 1518 N N . GLU A 1 217 ? 310.736 95.407 103.937 1.00 7.06 217 GLU A N 1
ATOM 1519 C CA . GLU A 1 217 ? 311.858 94.583 103.507 1.00 9.03 217 GLU A CA 1
ATOM 1520 C C . GLU A 1 217 ? 312.503 95.073 102.216 1.00 7.59 217 GLU A C 1
ATOM 1521 O O . GLU A 1 217 ? 313.464 94.450 101.737 1.00 9.24 217 GLU A O 1
ATOM 1527 N N . ASP A 1 218 ? 312.042 96.193 101.658 1.00 7.17 218 ASP A N 1
ATOM 1528 C CA . ASP A 1 218 ? 312.792 96.878 100.610 1.00 7.46 218 ASP A CA 1
ATOM 1529 C C . ASP A 1 218 ? 313.923 97.726 101.191 1.00 6.31 218 ASP A C 1
ATOM 1530 O O . ASP A 1 218 ? 314.704 98.299 100.431 1.00 7.10 218 ASP A O 1
ATOM 1535 N N . THR A 1 219 ? 314.004 97.841 102.515 1.00 6.45 219 THR A N 1
ATOM 1536 C CA . THR A 1 219 ? 315.074 98.604 103.150 1.00 5.88 219 THR A CA 1
ATOM 1537 C C . THR A 1 219 ? 316.426 98.024 102.744 1.00 5.57 219 THR A C 1
ATOM 1538 O O . THR A 1 219 ? 316.624 96.803 102.760 1.00 6.01 219 THR A O 1
ATOM 1542 N N . GLY A 1 220 ? 317.361 98.888 102.393 1.00 5.58 220 GLY A N 1
ATOM 1543 C CA . GLY A 1 220 ? 318.703 98.425 102.107 1.00 6.45 220 GLY A CA 1
ATOM 1544 C C . GLY A 1 220 ? 319.468 99.497 101.369 1.00 5.66 220 GLY A C 1
ATOM 1545 O O . GLY A 1 220 ? 318.957 100.594 101.113 1.00 7.12 220 GLY A O 1
ATOM 1546 N N . THR A 1 221 ? 320.716 99.170 101.039 1.00 5.24 221 THR A N 1
ATOM 1547 C CA . THR A 1 221 ? 321.520 100.050 100.206 1.00 6.06 221 THR A CA 1
ATOM 1548 C C . THR A 1 221 ? 321.347 99.620 98.761 1.00 5.84 221 THR A C 1
ATOM 1549 O O . THR A 1 221 ? 321.430 98.427 98.456 1.00 6.33 221 THR A O 1
ATOM 1553 N N . TYR A 1 222 ? 321.075 100.585 97.893 1.00 5.73 222 TYR A N 1
ATOM 1554 C CA . TYR A 1 222 ? 320.827 100.362 96.474 1.00 6.27 222 TYR A CA 1
ATOM 1555 C C . TYR A 1 222 ? 322.013 100.906 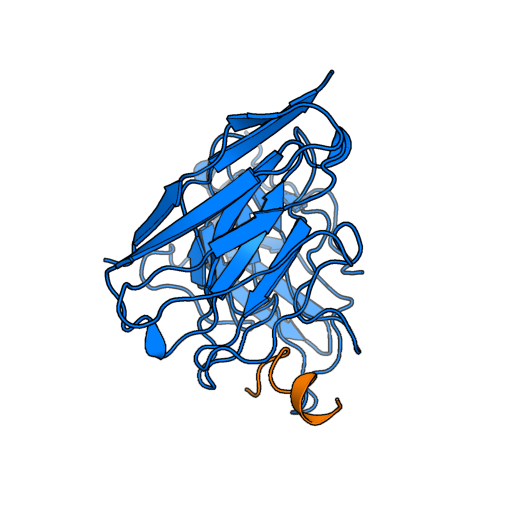95.695 1.00 5.30 222 TYR A C 1
ATOM 1556 O O . TYR A 1 222 ? 322.332 102.104 95.795 1.00 7.50 222 TYR A O 1
ATOM 1565 N N . TYR A 1 223 ? 322.664 100.026 94.941 1.00 5.66 223 TYR A N 1
ATOM 1566 C CA . TYR A 1 223 ? 323.865 100.340 94.184 1.00 5.53 223 TYR A CA 1
ATOM 1567 C C . TYR A 1 223 ? 323.547 100.380 92.706 1.00 5.25 223 TYR A C 1
ATOM 1568 O O . TYR A 1 223 ? 322.920 99.457 92.165 1.00 6.35 223 TYR A O 1
ATOM 1577 N N . CYS A 1 224 ? 324.026 101.414 92.050 1.00 5.81 224 CYS A N 1
ATOM 1578 C CA . CYS A 1 224 ? 324.064 101.415 90.601 1.00 5.64 224 CYS A CA 1
ATOM 1579 C C . CYS A 1 224 ? 325.291 100.647 90.130 1.00 5.21 224 CYS A C 1
ATOM 1580 O O . CYS A 1 224 ? 326.346 100.663 90.777 1.00 7.18 224 CYS A O 1
ATOM 1583 N N . ALA A 1 225 ? 325.159 99.978 88.990 1.00 6.21 225 ALA A N 1
ATOM 1584 C CA . ALA A 1 225 ? 326.211 99.113 88.470 1.00 6.69 225 ALA A CA 1
ATOM 1585 C C . ALA A 1 225 ? 326.303 99.234 86.958 1.00 6.54 225 ALA A C 1
ATOM 1586 O O . ALA A 1 225 ? 325.278 99.235 86.266 1.00 7.69 225 ALA A O 1
ATOM 1588 N N . LYS A 1 226 ? 327.527 99.337 86.456 1.00 5.90 226 LYS A N 1
ATOM 1589 C CA . LYS A 1 226 ? 327.794 99.365 85.023 1.00 6.05 226 LYS A CA 1
ATOM 1590 C C . LYS A 1 226 ? 328.116 97.966 84.522 1.00 6.02 226 LYS A C 1
ATOM 1591 O O . LYS A 1 226 ? 328.863 97.228 85.173 1.00 8.14 226 LYS A O 1
ATOM 1597 N N . ASP A 1 227 ? 327.596 97.620 83.339 1.00 6.10 227 ASP A N 1
ATOM 1598 C CA . ASP A 1 227 ? 327.879 96.304 82.801 1.00 5.67 227 ASP A CA 1
ATOM 1599 C C . ASP A 1 227 ? 329.000 96.509 81.756 1.00 6.11 227 ASP A C 1
ATOM 1600 O O . ASP A 1 227 ? 329.175 97.593 81.187 1.00 7.27 227 ASP A O 1
ATOM 1605 N N . ALA A 1 228 ? 329.771 95.447 81.515 1.00 6.31 228 ALA A N 1
ATOM 1606 C CA . ALA A 1 228 ? 330.876 95.470 80.548 1.00 7.48 228 ALA A CA 1
ATOM 1607 C C . ALA A 1 228 ? 330.586 94.674 79.285 1.00 7.75 228 ALA A C 1
ATOM 1608 O O . ALA A 1 228 ? 331.461 94.560 78.426 1.00 8.81 228 ALA A O 1
ATOM 1610 N N . SER A 1 229 ? 329.383 94.121 79.144 1.00 7.09 229 SER A N 1
ATOM 1611 C CA . SER A 1 229 ? 329.094 93.305 77.970 1.00 7.64 229 SER A CA 1
ATOM 1612 C C . SER A 1 229 ? 329.272 94.109 76.686 1.00 7.41 229 SER A C 1
ATOM 1613 O O . SER A 1 229 ? 328.827 95.260 76.575 1.00 8.50 229 SER A O 1
ATOM 1616 N N . SER A 1 230 ? 329.915 93.474 75.706 1.00 7.46 230 SER A N 1
ATOM 1617 C CA . SER A 1 230 ? 330.249 94.123 74.448 1.00 9.69 230 SER A 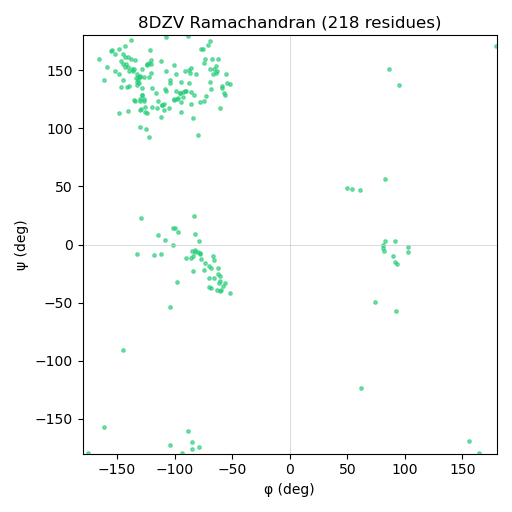CA 1
ATOM 1618 C C . SER A 1 230 ? 329.023 94.431 73.605 1.00 8.57 230 SER A C 1
ATOM 1619 O O . SER A 1 230 ? 329.118 95.262 72.700 1.00 11.67 230 SER A O 1
ATOM 1622 N N . ASP A 1 231 ? 327.893 93.767 73.841 1.00 8.09 231 ASP A N 1
ATOM 1623 C CA . ASP A 1 231 ? 326.718 93.929 72.995 1.00 8.87 231 ASP A CA 1
ATOM 1624 C C . ASP A 1 231 ? 325.704 94.923 73.554 1.00 8.35 231 ASP A C 1
ATOM 1625 O O . ASP A 1 231 ? 324.590 95.004 73.036 1.00 8.89 231 ASP A O 1
ATOM 1630 N N . GLY A 1 232 ? 326.061 95.677 74.591 1.00 7.42 232 GLY A N 1
ATOM 1631 C CA . GLY A 1 232 ? 325.169 96.662 75.172 1.00 8.14 232 GLY A CA 1
ATOM 1632 C C . GLY A 1 232 ? 324.144 96.105 76.130 1.00 6.23 232 GLY A C 1
ATOM 1633 O O . GLY A 1 232 ? 323.396 96.883 76.741 1.00 7.09 232 GLY A O 1
ATOM 1634 N N . GLY A 1 233 ? 324.109 94.793 76.316 1.00 6.35 233 GLY A N 1
ATOM 1635 C CA . GLY A 1 233 ? 323.240 94.173 77.286 1.00 5.72 233 GLY A CA 1
ATOM 1636 C C . GLY A 1 233 ? 323.887 94.086 78.648 1.00 5.68 233 GLY A C 1
ATOM 1637 O O . GLY A 1 233 ? 324.842 94.806 78.973 1.00 6.32 233 GLY A O 1
ATOM 1638 N N . TYR A 1 234 ? 323.345 93.193 79.473 1.00 5.75 234 TYR A N 1
ATOM 1639 C CA . TYR A 1 234 ? 323.842 93.060 80.836 1.00 5.02 234 TYR A CA 1
ATOM 1640 C C . TYR A 1 234 ? 323.529 91.661 81.351 1.00 4.93 234 TYR A C 1
ATOM 1641 O O . TYR A 1 234 ? 322.715 90.926 80.785 1.00 5.19 234 TYR A O 1
ATOM 1650 N N . GLY A 1 235 ? 324.172 91.315 82.462 1.00 5.10 235 GLY A N 1
ATOM 1651 C CA . GLY A 1 235 ? 323.891 90.079 83.167 1.00 5.68 235 GLY A CA 1
ATOM 1652 C C . GLY A 1 235 ? 324.707 90.041 84.440 1.00 5.18 235 GLY A C 1
ATOM 1653 O O . GLY A 1 235 ? 325.479 90.954 84.740 1.00 5.34 235 GLY A O 1
ATOM 1654 N N . GLY A 1 236 ? 324.553 88.949 85.188 1.00 4.84 236 GLY A N 1
ATOM 1655 C CA . GLY A 1 236 ? 325.205 88.891 86.487 1.00 5.36 236 GLY A CA 1
ATOM 1656 C C . GLY A 1 236 ? 326.678 88.600 86.436 1.00 4.73 236 GLY A C 1
ATOM 1657 O O . GLY A 1 236 ? 327.369 88.742 87.449 1.00 5.15 236 GLY A O 1
ATOM 1658 N N . ASP A 1 237 ? 327.170 88.185 85.279 1.00 4.76 237 ASP A N 1
ATOM 1659 C CA . ASP A 1 237 ? 328.568 87.843 85.090 1.00 5.40 237 ASP A CA 1
ATOM 1660 C C . ASP A 1 237 ? 329.429 89.047 84.748 1.00 5.02 237 ASP A C 1
ATOM 1661 O O . ASP A 1 237 ? 330.660 88.929 84.761 1.00 5.84 237 ASP A O 1
ATOM 1666 N N . SER A 1 238 ? 328.826 90.197 84.430 1.00 5.33 238 SER A N 1
ATOM 1667 C CA . SER A 1 238 ? 329.529 91.211 83.655 1.00 5.39 238 SER A CA 1
ATOM 1668 C C . SER A 1 238 ? 329.487 92.608 84.270 1.00 5.66 238 SER A C 1
ATOM 1669 O O . SER A 1 238 ? 329.700 93.597 83.553 1.00 6.12 238 SER A O 1
ATOM 1672 N N . ILE A 1 239 ? 329.263 92.726 85.571 1.00 5.21 239 ILE A N 1
ATOM 1673 C CA . ILE A 1 239 ? 329.305 94.033 86.216 1.00 6.34 239 ILE A CA 1
ATOM 1674 C C . ILE A 1 239 ? 330.762 94.424 86.428 1.00 5.45 239 ILE A C 1
ATOM 1675 O O . ILE A 1 239 ? 331.514 93.699 87.092 1.00 6.33 239 ILE A O 1
ATOM 1680 N N . ASP A 1 240 ? 331.172 95.571 85.883 1.00 6.24 240 ASP A N 1
ATOM 1681 C CA . ASP A 1 240 ? 332.548 96.001 86.082 1.00 7.40 240 ASP A CA 1
ATOM 1682 C C . ASP A 1 240 ? 332.722 97.245 86.941 1.00 8.31 240 ASP A C 1
ATOM 1683 O O . ASP A 1 240 ? 333.863 97.549 87.308 1.00 13.83 240 ASP A O 1
ATOM 1688 N N . ALA A 1 241 ? 331.657 97.948 87.304 1.00 7.22 241 ALA A N 1
ATOM 1689 C CA . ALA A 1 241 ? 331.807 99.124 88.157 1.00 7.39 241 ALA A CA 1
ATOM 1690 C C . ALA A 1 241 ? 330.568 99.261 89.024 1.00 6.90 241 ALA A C 1
ATOM 1691 O O . ALA A 1 241 ? 329.458 98.934 88.597 1.00 6.98 241 ALA A O 1
ATOM 1693 N N . TRP A 1 242 ? 330.768 99.760 90.243 1.00 6.70 242 TRP A N 1
ATOM 1694 C CA . TRP A 1 242 ? 329.709 99.913 91.222 1.00 6.45 242 TRP A CA 1
ATOM 1695 C C . TRP A 1 242 ? 329.741 101.325 91.775 1.00 6.86 242 TRP A C 1
ATOM 1696 O O . TRP A 1 242 ? 330.813 101.904 91.972 1.00 8.99 242 TRP A O 1
ATOM 1707 N N . GLY A 1 243 ? 328.562 101.861 92.066 1.00 6.63 243 GLY A N 1
ATOM 1708 C CA . GLY A 1 243 ? 328.463 103.139 92.741 1.00 7.68 243 GLY A CA 1
ATOM 1709 C C . GLY A 1 243 ? 328.702 103.029 94.235 1.00 8.65 243 GLY A C 1
ATOM 1710 O O . GLY A 1 243 ? 329.046 101.977 94.771 1.00 11.16 243 GLY A O 1
ATOM 1711 N N . HIS A 1 244 ? 328.510 104.154 94.924 1.00 7.88 244 HIS A N 1
ATOM 1712 C CA . HIS A 1 244 ? 328.690 104.171 96.372 1.00 7.90 244 HIS A CA 1
ATOM 1713 C C . HIS A 1 244 ? 327.450 103.709 97.122 1.00 8.09 244 HIS A C 1
ATOM 1714 O O . HIS A 1 244 ? 327.530 103.478 98.335 1.00 10.71 244 HIS A O 1
ATOM 1721 N N . GLY A 1 245 ? 326.327 103.548 96.448 1.00 8.02 245 GLY A N 1
ATOM 1722 C CA . GLY A 1 245 ? 325.083 103.171 97.105 1.00 8.75 245 GLY A CA 1
ATOM 1723 C C . GLY A 1 245 ? 324.319 104.363 97.647 1.00 9.43 245 GLY A C 1
ATOM 1724 O O . GLY A 1 245 ? 324.879 105.404 97.997 1.00 11.34 245 GLY A O 1
ATOM 1725 N N . THR A 1 246 ? 322.999 104.211 97.692 1.00 9.02 246 THR A N 1
ATOM 1726 C CA . THR A 1 246 ? 322.119 105.134 98.388 1.00 8.59 246 THR A CA 1
ATOM 1727 C C . THR A 1 246 ? 321.181 104.321 99.274 1.00 8.07 246 THR A C 1
ATOM 1728 O O . THR A 1 246 ? 320.713 103.244 98.889 1.00 8.26 246 THR A O 1
ATOM 1732 N N . GLU A 1 247 ? 320.948 104.811 100.484 1.00 8.90 247 GLU A N 1
ATOM 1733 C CA . GLU A 1 247 ? 320.169 104.074 101.470 1.00 10.02 247 GLU A CA 1
ATOM 1734 C C . GLU A 1 247 ? 318.682 104.328 101.286 1.00 8.27 247 GLU A C 1
ATOM 1735 O O . GLU A 1 247 ? 318.239 105.482 101.194 1.00 12.37 247 GLU A O 1
ATOM 1741 N N . VAL A 1 248 ? 317.918 103.250 101.258 1.00 8.14 248 VAL A N 1
ATOM 1742 C CA . VAL A 1 248 ? 316.470 103.285 101.220 1.00 8.19 248 VAL A CA 1
ATOM 1743 C C . VAL A 1 248 ? 316.009 102.674 102.534 1.00 7.66 248 VAL A C 1
ATOM 1744 O O . VAL A 1 248 ? 316.384 101.536 102.858 1.00 7.73 248 VAL A O 1
ATOM 1748 N N . ILE A 1 249 ? 315.220 103.415 103.303 1.00 6.65 249 ILE A N 1
ATOM 1749 C CA . ILE A 1 249 ? 314.796 102.980 104.624 1.00 6.86 249 ILE A CA 1
ATOM 1750 C C . ILE A 1 249 ? 313.281 103.058 104.635 1.00 7.51 249 ILE A C 1
ATOM 1751 O O . ILE A 1 249 ? 312.713 104.149 104.489 1.00 10.08 249 ILE A O 1
ATOM 1756 N N . VAL A 1 250 ? 312.615 101.914 104.738 1.00 7.15 250 VAL A N 1
ATOM 1757 C CA . VAL A 1 250 ? 311.164 101.867 104.677 1.00 7.39 250 VAL A CA 1
ATOM 1758 C C . VAL A 1 250 ? 310.655 101.387 106.016 1.00 7.69 250 VAL A C 1
ATOM 1759 O O . VAL A 1 250 ? 310.938 100.250 106.423 1.00 8.30 250 VAL A O 1
ATOM 1763 N N . SER A 1 251 ? 309.895 102.235 106.696 1.00 8.71 251 SER A N 1
ATOM 1764 C CA . SER A 1 251 ? 309.482 101.904 108.047 1.00 10.09 251 SER A CA 1
ATOM 1765 C C . SER A 1 251 ? 308.286 102.765 108.414 1.00 11.97 251 SER A C 1
ATOM 1766 O O . SER A 1 251 ? 308.232 103.945 108.054 1.00 13.67 251 SER A O 1
ATOM 1769 N N . SER A 1 252 ? 307.346 102.170 109.136 1.00 13.23 252 SER A N 1
ATOM 1770 C CA . SER A 1 252 ? 306.183 102.884 109.651 1.00 18.39 252 SER A CA 1
ATOM 1771 C C . SER A 1 252 ? 306.335 103.072 111.153 1.00 22.78 252 SER A C 1
ATOM 1772 O O . SER A 1 252 ? 307.250 103.750 111.607 1.00 26.95 252 SER A O 1
ATOM 1775 N N . LYS B 2 1 ? 330.847 86.836 73.520 1.00 11.43 40 LYS C N 1
ATOM 1776 C CA . LYS B 2 1 ? 329.729 86.586 74.418 1.00 9.56 40 LYS C CA 1
ATOM 1777 C C . LYS B 2 1 ? 328.508 87.375 73.988 1.00 8.00 40 LYS C C 1
ATOM 1778 O O . LYS B 2 1 ? 328.616 88.543 73.612 1.00 8.91 40 LYS C O 1
ATOM 1784 N N . ILE B 2 2 ? 327.350 86.729 74.036 1.00 7.27 41 ILE C N 1
ATOM 1785 C CA . ILE B 2 2 ? 326.052 87.383 73.956 1.00 6.50 41 ILE C CA 1
ATOM 1786 C C . ILE B 2 2 ? 325.517 87.495 75.378 1.00 6.39 41 ILE C C 1
ATOM 1787 O O . ILE B 2 2 ? 325.437 86.492 76.109 1.00 6.91 41 ILE C O 1
ATOM 1792 N N . SER B 2 3 ? 325.169 88.709 75.786 1.00 5.77 42 SER C N 1
ATOM 1793 C CA . SER B 2 3 ? 324.778 88.950 77.165 1.00 5.90 42 SER C CA 1
ATOM 1794 C C . SER B 2 3 ? 323.450 88.276 77.513 1.00 5.39 42 SER C C 1
ATOM 1795 O O . SER B 2 3 ? 322.616 87.956 76.656 1.00 6.20 42 SER C O 1
ATOM 1798 N N . ALA B 2 4 ? 323.250 88.099 78.819 1.00 5.48 43 ALA C N 1
ATOM 1799 C CA . ALA B 2 4 ? 322.051 87.426 79.302 1.00 6.33 43 ALA C CA 1
ATOM 1800 C C . ALA B 2 4 ? 320.791 88.206 78.932 1.00 5.57 43 ALA C C 1
ATOM 1801 O O . ALA B 2 4 ? 319.770 87.612 78.568 1.00 6.63 43 ALA C O 1
ATOM 1803 N N . SER B 2 5 ? 320.836 89.538 79.017 1.00 5.72 44 SER C N 1
ATOM 1804 C CA . SER B 2 5 ? 319.652 90.322 78.665 1.00 5.75 44 SER C CA 1
ATOM 1805 C C . SER B 2 5 ? 319.345 90.247 77.175 1.00 5.89 44 SER C C 1
ATOM 1806 O O . SER B 2 5 ? 318.170 90.216 76.786 1.00 6.46 44 SER C O 1
ATOM 1809 N N . ARG B 2 6 ? 320.376 90.234 76.315 1.00 5.77 45 ARG C N 1
ATOM 1810 C CA . ARG B 2 6 ? 320.118 90.121 74.879 1.00 5.76 45 ARG C CA 1
ATOM 1811 C C . ARG B 2 6 ? 319.487 88.773 74.554 1.00 6.00 45 ARG C C 1
ATOM 1812 O O . ARG B 2 6 ? 318.606 88.687 73.694 1.00 7.45 45 ARG C O 1
ATOM 1820 N N A LYS B 2 7 ? 319.930 87.708 75.228 0.63 6.58 46 LYS C N 1
ATOM 1821 N N B LYS B 2 7 ? 319.921 87.700 75.225 0.37 6.67 46 LYS C N 1
ATOM 1822 C CA A LYS B 2 7 ? 319.309 86.403 75.034 0.63 7.53 46 LYS C CA 1
ATOM 1823 C CA B LYS B 2 7 ? 319.280 86.409 74.990 0.37 7.66 46 LYS C CA 1
ATOM 1824 C C A LYS B 2 7 ? 317.829 86.440 75.405 0.63 7.19 46 LYS C C 1
ATOM 1825 C C B LYS B 2 7 ? 317.812 86.432 75.404 0.37 7.21 46 LYS C C 1
ATOM 1826 O O A LYS B 2 7 ? 316.978 85.945 74.660 0.63 9.33 46 LYS C O 1
ATOM 1827 O O B LYS B 2 7 ? 316.951 85.913 74.687 0.37 9.39 46 LYS C O 1
ATOM 1838 N N . LEU B 2 8 ? 317.506 87.028 76.560 1.00 7.71 47 LEU C N 1
ATOM 1839 C CA . LEU B 2 8 ? 316.113 87.098 76.999 1.00 9.05 47 LEU C CA 1
ATOM 1840 C C . LEU B 2 8 ? 315.267 87.936 76.043 1.00 9.36 47 LEU C C 1
ATOM 1841 O O . LEU B 2 8 ? 314.131 87.571 75.730 1.00 11.44 47 LEU C O 1
ATOM 1846 N N . GLN B 2 9 ? 315.818 89.049 75.551 1.00 8.60 48 GLN C N 1
ATOM 1847 C CA . GLN B 2 9 ? 315.120 89.880 74.570 1.00 9.98 48 GLN C CA 1
ATOM 1848 C C . GLN B 2 9 ? 314.814 89.107 73.297 1.00 11.12 48 GLN C C 1
ATOM 1849 O O . GLN B 2 9 ? 313.718 89.234 72.731 1.00 14.24 48 GLN C O 1
ATOM 1855 N N . LEU B 2 10 ? 315.756 88.282 72.851 1.00 10.95 49 LEU C N 1
ATOM 1856 C CA . LEU B 2 10 ? 315.572 87.541 71.609 1.00 14.16 49 LEU C CA 1
ATOM 1857 C C . LEU B 2 10 ? 314.517 86.456 71.768 1.00 18.23 49 LEU C C 1
ATOM 1858 O O . LEU B 2 10 ? 313.726 86.205 70.849 1.00 19.88 49 LEU C O 1
ATOM 1863 N N . LYS B 2 11 ? 314.471 85.821 72.937 1.00 18.20 50 LYS C N 1
ATOM 1864 C CA . LYS B 2 11 ? 313.455 84.813 73.201 1.00 24.27 50 LYS C CA 1
ATOM 1865 C C . LYS B 2 11 ? 312.080 85.417 73.454 1.00 27.34 50 LYS C C 1
ATOM 1866 O O . LYS B 2 11 ? 311.074 84.719 73.291 1.00 31.80 50 LYS C O 1
ATOM 1868 N N . THR B 2 12 ? 312.015 86.687 73.847 1.00 29.52 51 THR C N 1
ATOM 1869 C CA . THR B 2 12 ? 310.757 87.330 74.229 1.00 30.91 51 THR C CA 1
ATOM 1870 C C . THR B 2 12 ? 310.112 88.058 73.053 1.00 33.93 51 THR C C 1
ATOM 1871 O O . THR B 2 12 ? 310.709 88.970 72.479 1.00 39.16 51 THR C O 1
#

Solvent-accessible surface area: 10259 Å² total; per-residue (Å²): 109,15,92,19,60,94,78,37,62,6,68,84,55,78,74,4,126,1,70,1,37,44,10,7,158,7,125,66,42,27,44,33,0,0,0,0,13,8,112,48,111,76,43,30,4,64,5,1,0,36,17,7,85,99,103,22,122,119,15,53,88,48,3,51,14,57,85,84,59,42,49,0,21,0,14,0,80,27,2,132,65,89,2,72,8,40,0,10,0,0,0,4,43,77,90,74,38,3,2,23,21,3,91,8,0,59,3,61,13,81,127,124,65,72,11,78,8,62,34,30,27,127,50,78,58,52,20,40,27,41,0,44,0,97,3,58,48,43,88,7,53,49,61,0,0,0,0,0,14,16,29,95,76,130,26,12,72,15,0,0,0,3,0,30,64,75,55,10,51,41,60,5,92,45,4,66,86,24,10,75,5,45,25,70,46,71,101,29,25,0,103,0,42,5,59,93,4,113,58,122,2,28,6,32,0,3,0,0,9,0,19,1,106,45,3,0,0,0,0,0,0,0,42,18,29,3,106,11,17,115,0,77,4,59,132,65,62,0,9,0,51,52,16,61,119,88,125

Sequence (247 aa):
ALTQPSSSVSSANPGETVKITTCSGGGRRYYDGSYYYGWYQQKSPGSAPVTVIYENTKRPSNIPSSSRFSGSKSGSTATLTITGVRAEDEAVYYCCGSADDNMNPTIFGAGTTLTVLGAVTLDESGGGLQTPGGALSLVCKASGFTFSSYGMQWVRQAPGKGLEWVAGIQNDDTGTYYGAAVKGRATISRDNGQSTVVRLQLNNNLRAEDTGTYYCAKDASSDGGYGGDSIDAWGHGTEVIVSSKISASRKKLQLKT

Nearest PDB structures (foldseek):
  8dzv-assembly1_A  TM=1.004E+00  e=1.197E-48  Gallus gallus
  4p48-assembly1_A  TM=9.963E-01  e=5.008E-45  Gallus gallus
  7pa7-assembly2_ppp  TM=9.251E-01  e=2.849E-28  Homo sapiens
  7paa-assembly1_ZZZ  TM=9.116E-01  e=2.564E-28  Homo sapiens
  8cz8-assembly2_A  TM=9.222E-01  e=5.965E-28  Homo sapiens

Radius of gyration: 17.21 Å; Cα contacts (8 Å, |Δi|>4): 769; chains: 2; bounding box: 47×40×41 Å